Protein AF-A0A0X3NMN0-F1 (afdb_monomer_lite)

pLDDT: mean 73.41, std 14.48, range [27.84, 92.69]

Structure (mmCIF, N/CA/C/O backbone):
data_AF-A0A0X3NMN0-F1
#
_entry.id   AF-A0A0X3NMN0-F1
#
loop_
_atom_site.group_PDB
_atom_site.id
_atom_site.type_symbol
_atom_site.label_atom_id
_atom_site.label_alt_id
_atom_site.label_comp_id
_atom_site.label_asym_id
_atom_site.label_entity_id
_atom_site.label_seq_id
_atom_site.pdbx_PDB_ins_code
_atom_site.Cartn_x
_atom_site.Cartn_y
_atom_site.Cartn_z
_atom_site.occupancy
_atom_site.B_iso_or_equiv
_atom_site.auth_seq_id
_atom_site.auth_comp_id
_atom_site.auth_asym_id
_atom_site.auth_atom_id
_atom_site.pdbx_PDB_model_num
ATOM 1 N N . MET A 1 1 ? 60.584 -1.922 -16.606 1.00 47.41 1 MET A N 1
ATOM 2 C CA . MET A 1 1 ? 59.184 -2.335 -16.326 1.00 47.41 1 MET A CA 1
ATOM 3 C C . MET A 1 1 ? 58.638 -1.902 -14.951 1.00 47.41 1 MET A C 1
ATOM 5 O O . MET A 1 1 ? 57.459 -2.124 -14.713 1.00 47.41 1 MET A O 1
ATOM 9 N N . SER A 1 2 ? 59.402 -1.252 -14.052 1.00 47.31 2 SER A N 1
ATOM 10 C CA . SER A 1 2 ? 58.877 -0.787 -12.744 1.00 47.31 2 SER A CA 1
ATOM 11 C C . SER A 1 2 ? 58.302 0.644 -12.746 1.00 47.31 2 SER A C 1
ATOM 13 O O . SER A 1 2 ? 57.468 0.958 -11.902 1.00 47.31 2 SER A O 1
ATOM 15 N N . GLY A 1 3 ? 58.698 1.502 -13.697 1.00 44.31 3 GLY A N 1
ATOM 16 C CA . GLY A 1 3 ? 58.250 2.904 -13.772 1.00 44.31 3 GLY A CA 1
ATOM 17 C C . GLY A 1 3 ? 56.825 3.100 -14.309 1.00 44.31 3 GLY A C 1
ATOM 18 O O . GLY A 1 3 ? 56.071 3.896 -13.760 1.00 44.31 3 GLY A O 1
ATOM 19 N N . GLN A 1 4 ? 56.417 2.322 -15.317 1.00 44.81 4 GLN A N 1
ATOM 20 C CA . GLN A 1 4 ? 55.082 2.418 -15.935 1.00 44.81 4 GLN A CA 1
ATOM 21 C C . GLN A 1 4 ? 53.957 1.995 -14.977 1.00 44.81 4 GLN A C 1
ATOM 23 O O . GLN A 1 4 ? 52.959 2.693 -14.837 1.00 44.81 4 GLN A O 1
ATOM 28 N N . LYS A 1 5 ? 54.166 0.913 -14.216 1.00 48.50 5 LYS A N 1
ATOM 29 C CA . LYS A 1 5 ? 53.185 0.410 -13.238 1.00 48.50 5 LYS A CA 1
ATOM 30 C C . LYS A 1 5 ? 52.980 1.366 -12.052 1.00 48.50 5 LYS A C 1
ATOM 32 O O . LYS A 1 5 ? 51.930 1.359 -11.416 1.00 48.50 5 LYS A O 1
ATOM 37 N N . LYS A 1 6 ? 53.988 2.196 -11.748 1.00 46.53 6 LYS A N 1
ATOM 38 C CA . LYS A 1 6 ? 53.919 3.222 -10.697 1.00 46.53 6 LYS A CA 1
ATOM 39 C C . LYS A 1 6 ? 53.156 4.465 -11.175 1.00 46.53 6 LYS A C 1
ATOM 41 O O . LYS A 1 6 ? 52.423 5.042 -10.381 1.00 46.53 6 LYS A O 1
ATOM 46 N N . SER A 1 7 ? 53.269 4.826 -12.458 1.00 52.25 7 SER A N 1
ATOM 47 C CA . SER A 1 7 ? 52.538 5.961 -13.043 1.00 52.25 7 SER A CA 1
ATOM 48 C C . SER A 1 7 ? 51.052 5.654 -13.275 1.00 52.25 7 SER A C 1
ATOM 50 O O . SER A 1 7 ? 50.222 6.521 -13.025 1.00 52.25 7 SER A O 1
ATOM 52 N N . GLU A 1 8 ? 50.696 4.427 -13.672 1.00 55.09 8 GLU A N 1
ATOM 53 C CA . GLU A 1 8 ? 49.288 4.015 -13.815 1.00 55.09 8 GLU A CA 1
ATOM 54 C C . GLU A 1 8 ? 48.558 3.966 -12.468 1.00 55.09 8 GLU A C 1
ATOM 56 O O . GLU A 1 8 ? 47.444 4.473 -12.349 1.00 55.09 8 GLU A O 1
ATOM 61 N N . ASN A 1 9 ? 49.198 3.426 -11.424 1.00 51.41 9 ASN A N 1
ATOM 62 C CA . ASN A 1 9 ? 48.620 3.436 -10.080 1.00 51.41 9 ASN A CA 1
ATOM 63 C C . ASN A 1 9 ? 48.429 4.867 -9.558 1.00 51.41 9 ASN A C 1
ATOM 65 O O . ASN A 1 9 ? 47.386 5.159 -8.986 1.00 51.41 9 ASN A O 1
ATOM 69 N N . PHE A 1 10 ? 49.388 5.766 -9.791 1.00 55.25 10 PHE A N 1
ATOM 70 C CA . PHE A 1 10 ? 49.278 7.167 -9.377 1.00 55.25 10 PHE A CA 1
ATOM 71 C C . PHE A 1 10 ? 48.117 7.888 -10.087 1.00 55.25 10 PHE A C 1
ATOM 73 O O . PHE A 1 10 ? 47.321 8.553 -9.438 1.00 55.25 10 PHE A O 1
ATOM 80 N N . GLN A 1 11 ? 47.918 7.640 -11.386 1.00 60.28 11 GLN A N 1
ATOM 81 C CA . GLN A 1 11 ? 46.784 8.180 -12.150 1.00 60.28 11 GLN A CA 1
ATOM 82 C C . GLN A 1 11 ? 45.411 7.669 -11.688 1.00 60.28 11 GLN A C 1
ATOM 84 O O . GLN A 1 11 ? 44.412 8.380 -11.809 1.00 60.28 11 GLN A O 1
ATOM 89 N N . ILE A 1 12 ? 45.336 6.425 -11.208 1.00 58.06 12 ILE A N 1
ATOM 90 C CA . ILE A 1 12 ? 44.099 5.848 -10.665 1.00 58.06 12 ILE A CA 1
ATOM 91 C C . ILE A 1 12 ? 43.806 6.436 -9.282 1.00 58.06 12 ILE A C 1
ATOM 93 O O . ILE A 1 12 ? 42.654 6.762 -9.002 1.00 58.06 12 ILE A O 1
ATOM 97 N N . TRP A 1 13 ? 44.835 6.606 -8.447 1.00 52.28 13 TRP A N 1
ATOM 98 C CA . TRP A 1 13 ? 44.704 7.234 -7.134 1.00 52.28 13 TRP A CA 1
ATOM 99 C C . TRP A 1 13 ? 44.307 8.707 -7.241 1.00 52.28 13 TRP A C 1
ATOM 101 O O . TRP A 1 13 ? 43.356 9.082 -6.567 1.00 52.28 13 TRP A O 1
ATOM 111 N N . ASP A 1 14 ? 44.902 9.477 -8.157 1.00 57.78 14 ASP A N 1
ATOM 112 C CA . ASP A 1 14 ? 44.525 10.877 -8.416 1.00 57.78 14 ASP A CA 1
ATOM 113 C C . ASP A 1 14 ? 43.088 11.011 -8.948 1.00 57.78 14 ASP A C 1
ATOM 115 O O . ASP A 1 14 ? 42.342 11.903 -8.554 1.00 57.78 14 ASP A O 1
ATOM 119 N N . LYS A 1 15 ? 42.641 10.077 -9.802 1.00 56.88 15 LYS A N 1
ATOM 120 C CA . LYS A 1 15 ? 41.235 10.025 -10.243 1.00 56.88 15 LYS A CA 1
ATOM 121 C C . LYS A 1 15 ? 40.267 9.663 -9.119 1.00 56.88 15 LYS A C 1
ATOM 123 O O . LYS A 1 15 ? 39.103 10.042 -9.199 1.00 56.88 15 LYS A O 1
ATOM 128 N N . LEU A 1 16 ? 40.703 8.890 -8.124 1.00 51.72 16 LEU A N 1
ATOM 129 C CA . LEU A 1 16 ? 39.883 8.509 -6.974 1.00 51.72 16 LEU A CA 1
ATOM 130 C C . LEU A 1 16 ? 39.837 9.622 -5.923 1.00 51.72 16 LEU A C 1
ATOM 132 O O . LEU A 1 16 ? 38.765 9.864 -5.375 1.00 51.72 16 LEU A O 1
ATOM 136 N N . THR A 1 17 ? 40.939 10.328 -5.678 1.00 53.88 17 THR A N 1
ATOM 137 C CA . THR A 1 17 ? 40.963 11.502 -4.793 1.00 53.88 17 THR A CA 1
ATOM 138 C C . THR A 1 17 ? 40.160 12.660 -5.381 1.00 53.88 17 THR A C 1
ATOM 140 O O . THR A 1 17 ? 39.354 13.228 -4.657 1.00 53.88 17 THR A O 1
ATOM 143 N N . ASP A 1 18 ? 40.198 12.906 -6.696 1.00 50.59 18 ASP A N 1
ATOM 144 C CA . ASP A 1 18 ? 39.328 13.901 -7.363 1.00 50.59 18 ASP A CA 1
ATOM 145 C C . ASP A 1 18 ? 37.815 13.598 -7.247 1.00 50.59 18 ASP A C 1
ATOM 147 O O . ASP A 1 18 ? 36.987 14.505 -7.358 1.00 50.59 18 ASP A O 1
ATOM 151 N N . ILE A 1 19 ? 37.433 12.330 -7.037 1.00 49.38 19 ILE A N 1
ATOM 152 C CA . ILE A 1 19 ? 36.039 11.903 -6.794 1.00 49.38 19 ILE A CA 1
ATOM 153 C C . ILE A 1 19 ? 35.620 12.152 -5.333 1.00 49.38 19 ILE A C 1
ATOM 155 O O . ILE A 1 19 ? 34.430 12.339 -5.064 1.00 49.38 19 ILE A O 1
ATOM 159 N N . PHE A 1 20 ? 36.575 12.144 -4.399 1.00 47.12 20 PHE A N 1
ATOM 160 C CA . PHE A 1 20 ? 36.336 12.339 -2.967 1.00 47.12 20 PHE A CA 1
ATOM 161 C C . PHE A 1 20 ? 36.509 13.804 -2.516 1.00 47.12 20 PHE A C 1
ATOM 163 O O . PHE A 1 20 ? 35.732 14.252 -1.675 1.00 47.12 20 PHE A O 1
ATOM 170 N N . ASP A 1 21 ? 37.428 14.571 -3.115 1.00 44.81 21 ASP A N 1
ATOM 171 C CA . ASP A 1 21 ? 37.880 15.884 -2.616 1.00 44.81 21 ASP A CA 1
ATOM 172 C C . ASP A 1 21 ? 37.217 17.121 -3.253 1.00 44.81 21 ASP A C 1
ATOM 174 O O . ASP A 1 21 ? 37.706 18.239 -3.101 1.00 44.81 21 ASP A O 1
ATOM 178 N N . GLY A 1 22 ? 36.053 17.006 -3.902 1.00 48.78 22 GLY A N 1
ATOM 179 C CA . GLY A 1 22 ? 35.304 18.229 -4.250 1.00 48.78 22 GLY A CA 1
ATOM 180 C C . GLY A 1 22 ? 35.559 18.792 -5.641 1.00 48.78 22 GLY A C 1
ATOM 181 O O . GLY A 1 22 ? 35.198 19.943 -5.884 1.00 48.78 22 GLY A O 1
ATOM 182 N N . GLY A 1 23 ? 36.144 18.026 -6.565 1.00 41.94 23 GLY A N 1
ATOM 183 C CA . GLY A 1 23 ? 36.378 18.495 -7.929 1.00 41.94 23 GLY A CA 1
ATOM 184 C C . GLY A 1 23 ? 35.077 18.879 -8.664 1.00 41.94 23 GLY A C 1
ATOM 185 O O . GLY A 1 23 ? 33.984 18.441 -8.296 1.00 41.94 23 GLY A O 1
ATOM 186 N N . PRO A 1 24 ? 35.144 19.631 -9.782 1.00 44.88 24 PRO A N 1
ATOM 187 C CA . PRO A 1 24 ? 33.975 20.034 -10.589 1.00 44.88 24 PRO A CA 1
ATOM 188 C C . PRO A 1 24 ? 33.178 18.853 -11.191 1.00 44.88 24 PRO A C 1
ATOM 190 O O . PRO A 1 24 ? 32.136 19.048 -11.817 1.00 44.88 24 PRO A O 1
ATOM 193 N N . ARG A 1 25 ? 33.653 17.617 -10.979 1.00 45.62 25 ARG A N 1
ATOM 194 C CA . ARG A 1 25 ? 33.003 16.334 -11.278 1.00 45.62 25 ARG A CA 1
ATOM 195 C C . ARG A 1 25 ? 32.613 15.542 -10.022 1.00 45.62 25 ARG A C 1
ATOM 197 O O . ARG A 1 25 ? 32.443 14.328 -10.098 1.00 45.62 25 ARG A O 1
ATOM 204 N N . ASN A 1 26 ? 32.411 16.204 -8.886 1.00 45.31 26 ASN A N 1
ATOM 205 C CA . ASN A 1 26 ? 31.785 15.583 -7.727 1.00 45.31 26 ASN A CA 1
ATOM 206 C C . ASN A 1 26 ? 30.349 15.198 -8.085 1.00 45.31 26 ASN A C 1
ATOM 208 O O . ASN A 1 26 ? 29.420 16.003 -8.010 1.00 45.31 26 ASN A O 1
ATOM 212 N N . LEU A 1 27 ? 30.162 13.934 -8.463 1.00 50.12 27 LEU A N 1
ATOM 213 C CA . LEU A 1 27 ? 28.853 13.336 -8.721 1.00 50.12 27 LEU A CA 1
ATOM 214 C C . LEU A 1 27 ? 27.917 13.528 -7.508 1.00 50.12 27 LEU A C 1
ATOM 216 O O . LEU A 1 27 ? 26.713 13.703 -7.670 1.00 50.12 27 LEU A O 1
ATOM 220 N N . LEU A 1 28 ? 28.502 13.587 -6.304 1.00 51.06 28 LEU A N 1
ATOM 221 C CA . LEU A 1 28 ? 27.853 13.899 -5.028 1.00 51.06 28 LEU A CA 1
ATOM 222 C C . LEU A 1 28 ? 27.247 15.309 -4.951 1.00 51.06 28 LEU A C 1
ATOM 224 O O . LEU A 1 28 ? 26.201 15.454 -4.331 1.00 51.06 28 LEU A O 1
ATOM 228 N N . ASN A 1 29 ? 27.812 16.318 -5.626 1.00 49.97 29 ASN A N 1
ATOM 229 C CA . ASN A 1 29 ? 27.258 17.682 -5.627 1.00 49.97 29 ASN A CA 1
ATOM 230 C C . ASN A 1 29 ? 26.048 17.838 -6.568 1.00 49.97 29 ASN A C 1
ATOM 232 O O . ASN A 1 29 ? 25.250 18.757 -6.400 1.00 49.97 29 ASN A O 1
ATOM 236 N N . TYR A 1 30 ? 25.878 16.929 -7.536 1.00 56.47 30 TYR A N 1
ATOM 237 C CA . TYR A 1 30 ? 24.700 16.875 -8.417 1.00 56.47 30 TYR A CA 1
ATOM 238 C C . TYR A 1 30 ? 23.579 15.969 -7.878 1.00 56.47 30 TYR A C 1
ATOM 240 O O . TYR A 1 30 ? 22.437 16.021 -8.355 1.00 56.47 30 TYR A O 1
ATOM 248 N N . LEU A 1 31 ? 23.886 15.139 -6.878 1.00 63.69 31 LEU A N 1
ATOM 249 C CA . LEU A 1 31 ? 22.928 14.265 -6.213 1.00 63.69 31 LEU A CA 1
ATOM 250 C C . LEU A 1 31 ? 22.104 15.070 -5.202 1.00 63.69 31 LEU A C 1
ATOM 252 O O . LEU A 1 31 ? 22.626 15.822 -4.386 1.00 63.69 31 LEU A O 1
ATOM 256 N N . HIS A 1 32 ? 20.780 14.920 -5.254 1.00 73.06 32 HIS A N 1
ATOM 257 C CA . HIS A 1 32 ? 19.899 15.581 -4.289 1.00 73.06 32 HIS A CA 1
ATOM 258 C C . HIS A 1 32 ? 20.141 14.991 -2.886 1.00 73.06 32 HIS A C 1
ATOM 260 O O . HIS A 1 32 ? 20.365 13.780 -2.793 1.00 73.06 32 HIS A O 1
ATOM 266 N N . PRO A 1 33 ? 20.005 15.758 -1.784 1.00 73.25 33 PRO A N 1
ATOM 267 C CA . PRO A 1 33 ? 20.228 15.260 -0.420 1.00 73.25 33 PRO A CA 1
ATOM 268 C C . PRO A 1 33 ? 19.502 13.940 -0.112 1.00 73.25 33 PRO A C 1
ATOM 270 O O . PRO A 1 33 ? 20.062 13.055 0.525 1.00 73.25 33 PRO A O 1
ATOM 273 N N . GLY A 1 34 ? 18.288 13.745 -0.642 1.00 72.75 34 GLY A N 1
ATOM 274 C CA . GLY A 1 34 ? 17.543 12.487 -0.491 1.00 72.75 34 GLY A CA 1
ATOM 275 C C . GLY A 1 34 ? 18.205 11.261 -1.142 1.00 72.75 34 GLY A C 1
ATOM 276 O O . GLY A 1 34 ? 18.149 10.170 -0.581 1.00 72.75 34 GLY A O 1
ATOM 277 N N . GLN A 1 35 ? 18.858 11.423 -2.296 1.00 79.81 35 GLN A N 1
ATOM 278 C CA . GLN A 1 35 ? 19.587 10.336 -2.964 1.00 79.81 35 GLN A CA 1
ATOM 279 C C . GLN A 1 35 ? 20.877 9.994 -2.212 1.00 79.81 35 GLN A C 1
ATOM 281 O O . GLN A 1 35 ? 21.208 8.818 -2.085 1.00 79.81 35 GLN A O 1
ATOM 286 N N . ILE A 1 36 ? 21.562 11.007 -1.671 1.00 78.12 36 ILE A N 1
ATOM 287 C CA . ILE A 1 36 ? 22.768 10.829 -0.851 1.00 78.12 36 ILE A CA 1
ATOM 288 C C . ILE A 1 36 ? 22.429 10.027 0.407 1.00 78.12 36 ILE A C 1
ATOM 290 O O . ILE A 1 36 ? 23.080 9.024 0.683 1.00 78.12 36 ILE A O 1
ATOM 294 N N . VAL A 1 37 ? 21.364 10.404 1.124 1.00 80.50 37 VAL A N 1
ATOM 295 C CA . VAL A 1 37 ? 20.900 9.674 2.316 1.00 80.50 37 VAL A CA 1
ATOM 296 C C . VAL A 1 37 ? 20.600 8.211 1.988 1.00 80.50 37 VAL A C 1
ATOM 298 O O . VAL A 1 37 ? 21.027 7.320 2.718 1.00 80.50 37 VAL A O 1
ATOM 301 N N . LEU A 1 38 ? 19.910 7.939 0.877 1.00 83.06 38 LEU A N 1
ATOM 302 C CA . LEU A 1 38 ? 19.582 6.569 0.488 1.00 83.06 38 LEU A CA 1
ATOM 303 C C . LEU A 1 38 ? 20.832 5.746 0.136 1.00 83.06 38 LEU A C 1
ATOM 305 O O . LEU A 1 38 ? 20.941 4.588 0.534 1.00 83.06 38 LEU A O 1
ATOM 309 N N . LEU A 1 39 ? 21.789 6.354 -0.564 1.00 82.25 39 LEU A N 1
ATOM 310 C CA . LEU A 1 39 ? 23.051 5.715 -0.928 1.00 82.25 39 LEU A CA 1
ATOM 311 C C . LEU A 1 39 ? 23.898 5.410 0.314 1.00 82.25 39 LEU A C 1
ATOM 313 O O . LEU A 1 39 ? 24.441 4.313 0.424 1.00 82.25 39 LEU A O 1
ATOM 317 N N . VAL A 1 40 ? 23.931 6.324 1.287 1.00 83.31 40 VAL A N 1
ATOM 318 C CA . VAL A 1 40 ? 24.575 6.111 2.593 1.00 83.31 40 VAL A CA 1
ATOM 319 C C . VAL A 1 40 ? 23.907 4.962 3.353 1.00 83.31 40 VAL A C 1
ATOM 321 O O . VAL A 1 40 ? 24.605 4.087 3.860 1.00 83.31 40 VAL A O 1
ATOM 324 N N . ILE A 1 41 ? 22.571 4.900 3.388 1.00 84.06 41 ILE A N 1
ATOM 325 C CA . ILE A 1 41 ? 21.834 3.800 4.035 1.00 84.06 41 ILE A CA 1
ATOM 326 C C . ILE A 1 41 ? 22.174 2.454 3.381 1.00 84.06 41 ILE A C 1
ATOM 328 O O . ILE A 1 41 ? 22.472 1.487 4.084 1.00 84.06 41 ILE A O 1
ATOM 332 N N . PHE A 1 42 ? 22.167 2.381 2.048 1.00 86.88 42 PHE A N 1
ATOM 333 C CA . PHE A 1 42 ? 22.515 1.153 1.331 1.00 86.88 42 PHE A CA 1
ATOM 334 C C . PHE A 1 42 ? 23.985 0.764 1.520 1.00 86.88 42 PHE A C 1
ATOM 336 O O . PHE A 1 42 ? 24.270 -0.418 1.697 1.00 86.88 42 PHE A O 1
ATOM 343 N N . ALA A 1 43 ? 24.908 1.729 1.566 1.00 83.00 43 ALA A N 1
ATOM 344 C CA . ALA A 1 43 ? 26.327 1.478 1.810 1.00 83.00 43 ALA A CA 1
ATOM 345 C C . ALA A 1 43 ? 26.592 0.964 3.235 1.00 83.00 43 ALA A C 1
ATOM 347 O O . ALA A 1 43 ? 27.281 -0.042 3.404 1.00 83.00 43 ALA A O 1
ATOM 348 N N . ILE A 1 44 ? 25.999 1.594 4.257 1.00 85.94 44 ILE A N 1
ATOM 349 C CA . ILE A 1 44 ? 26.097 1.146 5.657 1.00 85.94 44 ILE A CA 1
ATOM 350 C C . ILE A 1 44 ? 25.501 -0.256 5.807 1.00 85.94 44 ILE A C 1
ATOM 352 O O . ILE A 1 44 ? 26.088 -1.115 6.465 1.00 85.94 44 ILE A O 1
ATOM 356 N N . SER A 1 45 ? 24.356 -0.511 5.171 1.00 84.81 45 SER A N 1
ATOM 357 C CA . SER A 1 45 ? 23.711 -1.822 5.192 1.00 84.81 45 SER A CA 1
ATOM 358 C C . SER A 1 45 ? 24.553 -2.905 4.518 1.00 84.81 45 SER A C 1
ATOM 360 O O . SER A 1 45 ? 24.690 -4.004 5.061 1.00 84.81 45 SER A O 1
ATOM 362 N N . LEU A 1 46 ? 25.154 -2.595 3.365 1.00 86.31 46 LEU A N 1
ATOM 363 C CA . LEU A 1 46 ? 26.057 -3.493 2.650 1.00 86.31 46 LEU A CA 1
ATOM 364 C C . LEU A 1 46 ? 27.270 -3.830 3.521 1.00 86.31 46 LEU A C 1
ATOM 366 O O . LEU A 1 46 ? 27.547 -5.009 3.742 1.00 86.31 46 LEU A O 1
ATOM 370 N N . LEU A 1 47 ? 27.921 -2.814 4.094 1.00 85.19 47 LEU A N 1
ATOM 371 C CA . LEU A 1 47 ? 29.060 -2.987 4.994 1.00 85.19 47 LEU A CA 1
ATOM 372 C C . LEU A 1 47 ? 28.684 -3.838 6.218 1.00 85.19 47 LEU A C 1
ATOM 374 O O . LEU A 1 47 ? 29.377 -4.801 6.538 1.00 85.19 47 LEU A O 1
ATOM 378 N N . GLY A 1 48 ? 27.547 -3.543 6.856 1.00 81.50 48 GLY A N 1
ATOM 379 C CA . GLY A 1 48 ? 27.021 -4.314 7.983 1.00 81.50 48 GLY A CA 1
ATOM 380 C C . GLY A 1 48 ? 26.753 -5.775 7.620 1.00 81.50 48 GLY A C 1
ATOM 381 O O . GLY A 1 48 ? 27.149 -6.676 8.357 1.00 81.50 48 GLY A O 1
ATOM 382 N N . SER A 1 49 ? 26.151 -6.035 6.456 1.00 82.00 49 SER A N 1
ATOM 383 C CA . SER A 1 49 ? 25.884 -7.399 5.983 1.00 82.00 49 SER A CA 1
ATOM 384 C C . SER A 1 49 ? 27.160 -8.188 5.664 1.00 82.00 49 SER A C 1
ATOM 386 O O . SER A 1 49 ? 27.232 -9.373 5.985 1.00 82.00 49 SER A O 1
ATOM 388 N N . LEU A 1 50 ? 28.193 -7.535 5.120 1.00 82.25 50 LEU A N 1
ATOM 389 C CA . LEU A 1 50 ? 29.491 -8.153 4.838 1.00 82.25 50 LEU A CA 1
ATOM 390 C C . LEU A 1 50 ? 30.257 -8.465 6.128 1.00 82.25 50 LEU A C 1
ATOM 392 O O . LEU A 1 50 ? 30.724 -9.587 6.305 1.00 82.25 50 LEU A O 1
ATOM 396 N N . LEU A 1 51 ? 30.329 -7.514 7.064 1.00 81.12 51 LEU A N 1
ATOM 397 C CA . LEU A 1 51 ? 31.016 -7.693 8.347 1.00 81.12 51 LEU A CA 1
ATOM 398 C C . LEU A 1 51 ? 30.359 -8.788 9.199 1.00 81.12 51 LEU A C 1
ATOM 400 O O . LEU A 1 51 ? 31.045 -9.661 9.735 1.00 81.12 51 LEU A O 1
ATOM 404 N N . ILE A 1 52 ? 29.025 -8.783 9.289 1.00 75.12 52 ILE A N 1
ATOM 405 C CA . ILE A 1 52 ? 28.275 -9.802 10.032 1.00 75.12 52 ILE A CA 1
ATOM 406 C C . ILE A 1 52 ? 28.347 -11.157 9.312 1.00 75.12 52 ILE A C 1
ATOM 408 O O . ILE A 1 52 ? 28.516 -12.184 9.968 1.00 75.12 52 ILE A O 1
ATOM 412 N N . GLY A 1 53 ? 28.280 -11.178 7.977 1.00 69.62 53 GLY A N 1
ATOM 413 C CA . GLY A 1 53 ? 28.443 -12.392 7.174 1.00 69.62 53 GLY A CA 1
ATOM 414 C C . GLY A 1 53 ? 29.812 -13.048 7.374 1.00 69.62 53 GLY A C 1
ATOM 415 O O . GLY A 1 53 ? 29.885 -14.249 7.629 1.00 69.62 53 GLY A O 1
ATOM 416 N N . MET A 1 54 ? 30.891 -12.259 7.362 1.00 71.12 54 MET A N 1
ATOM 417 C CA . MET A 1 54 ? 32.252 -12.733 7.641 1.00 71.12 54 MET A CA 1
ATOM 418 C C . MET A 1 54 ? 32.402 -13.261 9.074 1.00 71.12 54 MET A C 1
ATOM 420 O O . MET A 1 54 ? 33.051 -14.284 9.289 1.00 71.12 54 MET A O 1
ATOM 424 N N . PHE A 1 55 ? 31.784 -12.603 10.059 1.00 71.25 55 PHE A N 1
ATOM 425 C CA . PHE A 1 55 ? 31.817 -13.044 11.456 1.00 71.25 55 PHE A CA 1
ATOM 426 C C . PHE A 1 55 ? 31.065 -14.366 11.670 1.00 71.25 55 PHE A C 1
ATOM 428 O O . PHE A 1 55 ? 31.584 -15.273 12.325 1.00 71.25 55 PHE A O 1
ATOM 435 N N . THR A 1 56 ? 29.878 -14.508 11.073 1.00 66.94 56 THR A N 1
ATOM 436 C CA . THR A 1 56 ? 29.091 -15.750 11.109 1.00 66.94 56 THR A CA 1
ATOM 437 C C . THR A 1 56 ? 29.814 -16.884 10.388 1.00 66.94 56 THR A C 1
ATOM 439 O O . THR A 1 56 ? 29.883 -17.986 10.924 1.00 66.94 56 THR A O 1
ATOM 442 N N . LEU A 1 57 ? 30.429 -16.619 9.230 1.00 68.38 57 LEU A N 1
ATOM 443 C CA . LEU A 1 57 ? 31.227 -17.606 8.498 1.00 68.38 57 LEU A CA 1
ATOM 444 C C . LEU A 1 57 ? 32.445 -18.065 9.315 1.00 68.38 57 LEU A C 1
ATOM 446 O O . LEU A 1 57 ? 32.729 -19.258 9.391 1.00 68.38 57 LEU A O 1
ATOM 450 N N . ARG A 1 58 ? 33.130 -17.138 9.996 1.00 71.56 58 ARG A N 1
ATOM 451 C CA . ARG A 1 58 ? 34.264 -17.453 10.876 1.00 71.56 58 ARG A CA 1
ATOM 452 C C . ARG A 1 58 ? 33.849 -18.310 12.076 1.00 71.56 58 ARG A C 1
ATOM 454 O O . ARG A 1 58 ? 34.557 -19.257 12.408 1.00 71.56 58 ARG A O 1
ATOM 461 N N . LYS A 1 59 ? 32.707 -18.014 12.707 1.00 69.25 59 LYS A N 1
ATOM 462 C CA . LYS A 1 59 ? 32.134 -18.848 13.781 1.00 69.25 59 LYS A CA 1
ATOM 463 C C . LYS A 1 59 ? 31.651 -20.206 13.275 1.00 69.25 59 LYS A C 1
ATOM 465 O O . LYS A 1 59 ? 31.852 -21.200 13.958 1.00 69.25 59 LYS A O 1
ATOM 470 N N . PHE A 1 60 ? 31.082 -20.272 12.073 1.00 67.62 60 PHE A N 1
ATOM 471 C CA . PHE A 1 60 ? 30.673 -21.530 11.449 1.00 67.62 60 PHE A CA 1
ATOM 472 C C . PHE A 1 60 ? 31.867 -22.457 11.189 1.00 67.62 60 PHE A C 1
ATOM 474 O O . PHE A 1 60 ? 31.806 -23.639 11.518 1.00 67.62 60 PHE A O 1
ATOM 481 N N . ILE A 1 61 ? 32.967 -21.910 10.657 1.00 74.69 61 ILE A N 1
ATOM 482 C CA . ILE A 1 61 ? 34.215 -22.655 10.428 1.00 74.69 61 ILE A CA 1
ATOM 483 C C . ILE A 1 61 ? 34.820 -23.136 11.755 1.00 74.69 61 ILE A C 1
ATOM 485 O O . ILE A 1 61 ? 35.364 -24.235 11.806 1.00 74.69 61 ILE A O 1
ATOM 489 N N . LYS A 1 62 ? 34.715 -22.335 12.825 1.00 76.81 62 LYS A N 1
ATOM 490 C CA . LYS A 1 62 ? 35.323 -22.638 14.127 1.00 76.81 62 LYS A CA 1
ATOM 491 C C . LYS A 1 62 ? 34.507 -23.613 14.983 1.00 76.81 62 LYS A C 1
ATOM 493 O O . LYS A 1 62 ? 35.070 -24.570 15.496 1.00 76.81 62 LYS A O 1
ATOM 498 N N . ASP A 1 63 ? 33.204 -23.381 15.123 1.00 72.31 63 ASP A N 1
ATOM 499 C CA . ASP A 1 63 ? 32.371 -24.053 16.129 1.00 72.31 63 ASP A CA 1
ATOM 500 C C . ASP A 1 63 ? 31.310 -24.990 15.513 1.00 72.31 63 ASP A C 1
ATOM 502 O O . ASP A 1 63 ? 30.568 -25.629 16.255 1.00 72.31 63 ASP A O 1
ATOM 506 N N . ARG A 1 64 ? 31.198 -25.073 14.169 1.00 68.31 64 ARG A N 1
ATOM 507 C CA . ARG A 1 64 ? 30.187 -25.869 13.416 1.00 68.31 64 ARG A CA 1
ATOM 508 C C . ARG A 1 64 ? 28.742 -25.683 13.909 1.00 68.31 64 ARG A C 1
ATOM 510 O O . ARG A 1 64 ? 27.874 -26.496 13.608 1.00 68.31 64 ARG A O 1
ATOM 517 N N . ASN A 1 65 ? 28.472 -24.596 14.630 1.00 57.44 65 ASN A N 1
ATOM 518 C CA . ASN A 1 65 ? 27.194 -24.328 15.269 1.00 57.44 65 ASN A CA 1
ATOM 519 C C . ASN A 1 65 ? 26.588 -23.060 14.658 1.00 57.44 65 ASN A C 1
ATOM 521 O O . ASN A 1 65 ? 27.163 -21.972 14.745 1.00 57.44 65 ASN A O 1
ATOM 525 N N . VAL A 1 66 ? 25.450 -23.207 13.978 1.00 62.00 66 VAL A N 1
ATOM 526 C CA . VAL A 1 66 ? 24.759 -22.098 13.309 1.00 62.00 66 VAL A CA 1
ATOM 527 C C . VAL A 1 66 ? 23.791 -21.476 14.304 1.00 62.00 66 VAL A C 1
ATOM 529 O O . VAL A 1 66 ? 22.703 -21.992 14.548 1.00 62.00 66 VAL A O 1
ATOM 532 N N . GLN A 1 67 ? 24.192 -20.356 14.896 1.00 63.41 67 GLN A N 1
ATOM 533 C CA . GLN A 1 67 ? 23.296 -19.565 15.730 1.00 63.41 67 GLN A CA 1
ATOM 534 C C . GLN A 1 67 ? 22.310 -18.803 14.836 1.00 63.41 67 GLN A C 1
ATOM 536 O O . GLN A 1 67 ? 22.706 -18.257 13.804 1.00 63.41 67 GLN A O 1
ATOM 541 N N . ALA A 1 68 ? 21.029 -18.785 15.217 1.00 62.16 68 ALA A N 1
ATOM 542 C CA . ALA A 1 68 ? 19.990 -18.095 14.456 1.00 62.16 68 ALA A CA 1
ATOM 543 C C . ALA A 1 68 ? 20.370 -16.615 14.228 1.00 62.16 68 ALA A C 1
ATOM 545 O O . ALA A 1 68 ? 20.866 -15.966 15.158 1.00 62.16 68 ALA A O 1
ATOM 546 N N . PRO A 1 69 ? 20.171 -16.076 13.010 1.00 67.25 69 PRO A N 1
ATOM 547 C CA . PRO A 1 69 ? 20.563 -14.711 12.691 1.00 67.25 69 PRO A CA 1
ATOM 548 C C . PRO A 1 69 ? 19.817 -13.715 13.583 1.00 67.25 69 PRO A C 1
ATOM 550 O O . PRO A 1 69 ? 18.628 -13.853 13.865 1.00 67.25 69 PRO A O 1
ATOM 553 N N . SER A 1 70 ? 20.529 -12.689 14.047 1.00 78.25 70 SER A N 1
ATOM 554 C CA . SER A 1 70 ? 19.901 -11.612 14.811 1.00 78.25 70 SER A CA 1
ATOM 555 C C . SER A 1 70 ? 18.958 -10.803 13.910 1.00 78.25 70 SER A C 1
ATOM 557 O O . SER A 1 70 ? 19.215 -10.651 12.715 1.00 78.25 70 SER A O 1
ATOM 559 N N . ARG A 1 71 ? 17.905 -10.199 14.481 1.00 81.19 71 ARG A N 1
ATOM 560 C CA . ARG A 1 71 ? 16.975 -9.322 13.731 1.00 81.19 71 ARG A CA 1
ATOM 561 C C . ARG A 1 71 ? 17.690 -8.191 12.979 1.00 81.19 71 ARG A C 1
ATOM 563 O O . ARG A 1 71 ? 17.227 -7.759 11.929 1.00 81.19 71 ARG A O 1
ATOM 570 N N . LEU A 1 72 ? 18.820 -7.715 13.508 1.00 77.81 72 LEU A N 1
ATOM 571 C CA . LEU A 1 72 ? 19.645 -6.698 12.855 1.00 77.81 72 LEU A CA 1
ATOM 572 C C . LEU A 1 72 ? 20.323 -7.250 11.593 1.00 77.81 72 LEU A C 1
ATOM 574 O O . LEU A 1 72 ? 20.372 -6.568 10.576 1.00 77.81 72 LEU A O 1
ATOM 578 N N . THR A 1 73 ? 20.792 -8.499 11.638 1.00 78.88 73 THR A N 1
ATOM 579 C CA . THR A 1 73 ? 21.391 -9.192 10.489 1.00 78.88 73 THR A CA 1
ATOM 580 C C . THR A 1 73 ? 20.384 -9.351 9.355 1.00 78.88 73 THR A C 1
ATOM 582 O O . THR A 1 73 ? 20.707 -9.048 8.209 1.00 78.88 73 THR A O 1
ATOM 585 N N . GLU A 1 74 ? 19.157 -9.766 9.676 1.00 83.31 74 GLU A N 1
ATOM 586 C CA . GLU A 1 74 ? 18.071 -9.877 8.695 1.00 83.31 74 GLU A CA 1
ATOM 587 C C . GLU A 1 74 ? 17.727 -8.515 8.080 1.00 83.31 74 GLU A C 1
ATOM 589 O O . GLU A 1 74 ? 17.565 -8.400 6.865 1.00 83.31 74 GLU A O 1
ATOM 594 N N . LEU A 1 75 ? 17.667 -7.460 8.901 1.00 85.88 75 LEU A N 1
ATOM 595 C CA . LEU A 1 75 ? 17.398 -6.104 8.429 1.00 85.88 75 LEU A CA 1
ATOM 596 C C . LEU A 1 75 ? 18.492 -5.593 7.482 1.00 85.88 75 LEU A C 1
ATOM 598 O O . LEU A 1 75 ? 18.167 -5.066 6.415 1.00 85.88 75 LEU A O 1
ATOM 602 N N . CYS A 1 76 ? 19.768 -5.755 7.849 1.00 83.44 76 CYS A N 1
ATOM 603 C CA . CYS A 1 76 ? 20.896 -5.374 6.999 1.00 83.44 76 CYS A CA 1
ATOM 604 C C . CYS A 1 76 ? 20.883 -6.166 5.690 1.00 83.44 76 CYS A C 1
ATOM 606 O O . CYS A 1 76 ? 21.029 -5.593 4.617 1.00 83.44 76 CYS A O 1
ATOM 608 N N . TRP A 1 77 ? 20.647 -7.475 5.742 1.00 84.44 77 TRP A N 1
ATOM 609 C CA . TRP A 1 77 ? 20.591 -8.291 4.533 1.00 84.44 77 TRP A CA 1
ATOM 610 C C . TRP A 1 77 ? 19.473 -7.846 3.579 1.00 84.44 77 TRP A C 1
ATOM 612 O O . TRP A 1 77 ? 19.729 -7.581 2.404 1.00 84.44 77 TRP A O 1
ATOM 622 N N . ASN A 1 78 ? 18.251 -7.671 4.090 1.00 87.00 78 ASN A N 1
ATOM 623 C CA . ASN A 1 78 ? 17.101 -7.245 3.288 1.00 87.00 78 ASN A CA 1
ATOM 624 C C . ASN A 1 78 ? 17.291 -5.836 2.704 1.00 87.00 78 ASN A C 1
ATOM 626 O O . ASN A 1 78 ? 16.918 -5.573 1.560 1.00 87.00 78 ASN A O 1
ATOM 630 N N . THR A 1 79 ? 17.898 -4.928 3.470 1.00 86.75 79 THR A N 1
ATOM 631 C CA . THR A 1 79 ? 18.178 -3.559 3.012 1.00 86.75 79 THR A CA 1
ATOM 632 C C . THR A 1 79 ? 19.275 -3.544 1.944 1.00 86.75 79 THR A C 1
ATOM 634 O O . THR A 1 79 ? 19.166 -2.805 0.966 1.00 86.75 79 THR A O 1
ATOM 637 N N . THR A 1 80 ? 20.280 -4.415 2.055 1.00 88.12 80 THR A N 1
ATOM 638 C CA . THR A 1 80 ? 21.298 -4.610 1.014 1.00 88.12 80 THR A CA 1
ATOM 639 C C . THR A 1 80 ? 20.690 -5.176 -0.268 1.00 88.12 80 THR A C 1
ATOM 641 O O . THR A 1 80 ? 20.944 -4.642 -1.347 1.00 88.12 80 THR A O 1
ATOM 644 N N . GLN A 1 81 ? 19.839 -6.205 -0.173 1.00 88.25 81 GLN A N 1
ATOM 645 C CA . GLN A 1 81 ? 19.119 -6.750 -1.332 1.00 88.25 81 GLN A CA 1
ATOM 646 C C . GLN A 1 81 ? 18.279 -5.674 -2.030 1.00 88.25 81 GLN A C 1
ATOM 648 O O . GLN A 1 81 ? 18.315 -5.555 -3.254 1.00 88.25 81 GLN A O 1
ATOM 653 N N . LEU A 1 82 ? 17.577 -4.843 -1.256 1.00 89.12 82 LEU A N 1
ATOM 654 C CA . LEU A 1 82 ? 16.813 -3.717 -1.784 1.00 89.12 82 LEU A CA 1
ATOM 655 C C . LEU A 1 82 ? 17.718 -2.712 -2.520 1.00 89.12 82 LEU A C 1
ATOM 657 O O . LEU A 1 82 ? 17.394 -2.299 -3.633 1.00 89.12 82 LEU A O 1
ATOM 661 N N . GLY A 1 83 ? 18.867 -2.359 -1.939 1.00 86.94 83 GLY A N 1
ATOM 662 C CA . GLY A 1 83 ? 19.847 -1.462 -2.557 1.00 86.94 83 GLY A CA 1
ATOM 663 C C . GLY A 1 83 ? 20.431 -1.998 -3.867 1.00 86.94 83 GLY A C 1
ATOM 664 O O . GLY A 1 83 ? 20.569 -1.243 -4.834 1.00 86.94 83 GLY A O 1
ATOM 665 N N . LEU A 1 84 ? 20.698 -3.305 -3.948 1.00 87.50 84 LEU A N 1
ATOM 666 C CA . LEU A 1 84 ? 21.129 -3.964 -5.185 1.00 87.50 84 LEU A CA 1
ATOM 667 C C . LEU A 1 84 ? 20.048 -3.901 -6.271 1.00 87.50 84 LEU A C 1
ATOM 669 O O . LEU A 1 84 ? 20.356 -3.565 -7.414 1.00 87.50 84 LEU A O 1
ATOM 673 N N . ILE A 1 85 ? 18.781 -4.145 -5.917 1.00 89.69 85 ILE A N 1
ATOM 674 C CA . ILE A 1 85 ? 17.650 -4.038 -6.853 1.00 89.69 85 ILE A CA 1
ATOM 675 C C . ILE A 1 85 ? 17.532 -2.610 -7.397 1.00 89.69 85 ILE A C 1
ATOM 677 O O . ILE A 1 85 ? 17.409 -2.423 -8.605 1.00 89.69 85 ILE A O 1
ATOM 681 N N . PHE A 1 86 ? 17.611 -1.588 -6.539 1.00 86.69 86 PHE A N 1
ATOM 682 C CA . PHE A 1 86 ? 17.560 -0.193 -6.990 1.00 86.69 86 PHE A CA 1
ATOM 683 C C . PHE A 1 86 ? 18.751 0.190 -7.866 1.00 86.69 86 PHE A C 1
ATOM 685 O O . PHE A 1 86 ? 18.576 0.902 -8.853 1.00 86.69 86 PHE A O 1
ATOM 692 N N . THR A 1 87 ? 19.942 -0.313 -7.547 1.00 83.31 87 THR A N 1
ATOM 693 C CA . THR A 1 87 ? 21.135 -0.109 -8.377 1.00 83.31 87 THR A CA 1
ATOM 694 C C . THR A 1 87 ? 20.931 -0.716 -9.763 1.00 83.31 87 THR A C 1
ATOM 696 O O . THR A 1 87 ? 21.158 -0.043 -10.765 1.00 83.31 87 THR A O 1
ATOM 699 N N . PHE A 1 88 ? 20.420 -1.949 -9.832 1.00 85.19 88 PHE A N 1
ATOM 700 C CA . PHE A 1 88 ? 20.077 -2.606 -11.093 1.00 85.19 88 PHE A CA 1
ATOM 701 C C . PHE A 1 88 ? 19.044 -1.805 -11.898 1.00 85.19 88 PHE A C 1
ATOM 703 O O . PHE A 1 88 ? 19.255 -1.536 -13.077 1.00 85.19 88 PHE A O 1
ATOM 710 N N . ILE A 1 89 ? 17.972 -1.345 -11.249 1.00 84.62 89 ILE A N 1
ATOM 711 C CA . ILE A 1 89 ? 16.929 -0.527 -11.877 1.00 84.62 89 ILE A CA 1
ATOM 712 C C . ILE A 1 89 ? 17.512 0.761 -12.489 1.00 84.62 89 ILE A C 1
ATOM 714 O O . ILE A 1 89 ? 17.178 1.102 -13.622 1.00 84.62 89 ILE A O 1
ATOM 718 N N . VAL A 1 90 ? 18.407 1.459 -11.784 1.00 81.75 90 VAL A N 1
ATOM 719 C CA . VAL A 1 90 ? 19.066 2.676 -12.297 1.00 81.75 90 VAL A CA 1
ATOM 720 C C . VAL A 1 90 ? 20.005 2.360 -13.467 1.00 81.75 90 VAL A C 1
ATOM 722 O O . VAL A 1 90 ? 20.078 3.123 -14.432 1.00 81.75 90 VAL A O 1
ATOM 725 N N . LEU A 1 91 ? 20.714 1.229 -13.428 1.00 79.31 91 LEU A N 1
ATOM 726 C CA . LEU A 1 91 ? 21.567 0.795 -14.540 1.00 79.31 91 LEU A CA 1
ATOM 727 C C . LEU A 1 91 ? 20.755 0.477 -15.806 1.00 79.31 91 LEU A C 1
ATOM 729 O O . LEU A 1 91 ? 21.199 0.808 -16.907 1.00 79.31 91 LEU A O 1
ATOM 733 N N . CYS A 1 92 ? 19.564 -0.104 -15.650 1.00 80.31 92 CYS A N 1
ATOM 734 C CA . CYS A 1 92 ? 18.634 -0.328 -16.755 1.00 80.31 92 CYS A CA 1
ATOM 735 C C . CYS A 1 92 ? 18.037 0.980 -17.293 1.00 80.31 92 CYS A C 1
ATOM 737 O O . CYS A 1 92 ? 17.992 1.167 -18.505 1.00 80.31 92 CYS A O 1
ATOM 739 N N . ASP A 1 93 ? 17.622 1.902 -16.419 1.00 77.19 93 ASP A N 1
ATOM 740 C CA . ASP A 1 93 ? 17.033 3.189 -16.827 1.00 77.19 93 ASP A CA 1
ATOM 741 C C . ASP A 1 93 ? 18.041 4.089 -17.559 1.00 77.19 93 ASP A C 1
ATOM 743 O O . ASP A 1 93 ? 17.715 4.726 -18.556 1.00 77.19 93 ASP A O 1
ATOM 747 N N . THR A 1 94 ? 19.306 4.078 -17.127 1.00 69.75 94 THR A N 1
ATOM 748 C CA . THR A 1 94 ? 20.388 4.823 -17.799 1.00 69.75 94 THR A CA 1
ATOM 749 C C . THR A 1 94 ? 20.810 4.221 -19.143 1.00 69.75 94 THR A C 1
ATOM 751 O O . THR A 1 94 ? 21.697 4.769 -19.796 1.00 69.75 94 THR A O 1
ATOM 754 N N . GLY A 1 95 ? 20.217 3.096 -19.562 1.00 64.38 95 GLY A N 1
ATOM 755 C CA . GLY A 1 95 ? 20.537 2.428 -20.825 1.00 64.38 95 GLY A CA 1
ATOM 756 C C . GLY A 1 95 ? 21.935 1.807 -20.869 1.00 64.38 95 GLY A C 1
ATOM 757 O O . GLY A 1 95 ? 22.379 1.379 -21.929 1.00 64.38 95 GLY A O 1
ATOM 758 N N . LYS A 1 96 ? 22.646 1.745 -19.733 1.00 65.06 96 LYS A N 1
ATOM 759 C CA . LYS A 1 96 ? 23.970 1.108 -19.642 1.00 65.06 96 LYS A CA 1
ATOM 760 C C . LYS A 1 96 ? 23.871 -0.413 -19.716 1.00 65.06 96 LYS A C 1
ATOM 762 O O . LYS A 1 96 ? 24.807 -1.067 -20.164 1.00 65.06 96 LYS A O 1
ATOM 767 N N . ILE A 1 97 ? 22.749 -0.964 -19.248 1.00 59.69 97 ILE A N 1
ATOM 768 C CA . ILE A 1 97 ? 22.457 -2.398 -19.239 1.00 59.69 97 ILE A CA 1
ATOM 769 C C . ILE A 1 97 ? 21.045 -2.604 -19.802 1.00 59.69 97 ILE A C 1
ATOM 771 O O . ILE A 1 97 ? 20.062 -2.552 -19.064 1.00 59.69 97 ILE A O 1
ATOM 775 N N . GLY A 1 98 ? 20.940 -2.823 -21.115 1.00 57.53 98 GLY A N 1
ATOM 776 C CA . GLY A 1 98 ? 19.685 -3.178 -21.788 1.00 57.53 98 GLY A CA 1
ATOM 777 C C . GLY A 1 98 ? 19.458 -2.464 -23.122 1.00 57.53 98 GLY A C 1
ATOM 778 O O . GLY A 1 98 ? 20.085 -1.456 -23.428 1.00 57.53 98 GLY A O 1
ATOM 779 N N . TRP A 1 99 ? 18.534 -3.001 -23.919 1.00 56.44 99 TRP A N 1
ATOM 780 C CA . TRP A 1 99 ? 18.113 -2.419 -25.193 1.00 56.44 99 TRP A CA 1
ATOM 781 C C . TRP A 1 99 ? 16.948 -1.459 -24.941 1.00 56.44 99 TRP A C 1
ATOM 783 O O . TRP A 1 99 ? 15.876 -1.886 -24.503 1.00 56.44 99 TRP A O 1
ATOM 793 N N . ILE A 1 100 ? 17.141 -0.166 -25.218 1.00 57.09 100 ILE A N 1
ATOM 794 C CA . ILE A 1 100 ? 16.071 0.839 -25.150 1.00 57.09 100 ILE A CA 1
ATOM 795 C C . ILE A 1 100 ? 15.096 0.538 -26.290 1.00 57.09 100 ILE A C 1
ATOM 797 O O . ILE A 1 100 ? 15.271 0.971 -27.426 1.00 57.09 100 ILE A O 1
ATOM 801 N N . THR A 1 101 ? 14.086 -0.271 -25.994 1.00 57.41 101 THR A N 1
ATOM 802 C CA . THR A 1 101 ? 13.090 -0.672 -26.983 1.00 57.41 101 THR A CA 1
ATOM 803 C C . THR A 1 101 ? 11.974 0.363 -26.954 1.00 57.41 101 THR A C 1
ATOM 805 O O . THR A 1 101 ? 11.310 0.538 -25.932 1.00 57.41 101 THR A O 1
ATOM 808 N N . GLN A 1 102 ? 11.766 1.088 -28.053 1.00 57.75 102 GLN A N 1
ATOM 809 C CA . GLN A 1 102 ? 10.581 1.932 -28.181 1.00 57.75 102 GLN A CA 1
ATOM 810 C C . GLN A 1 102 ? 9.361 1.020 -28.340 1.00 57.75 102 GLN A C 1
ATOM 812 O O . GLN A 1 102 ? 9.147 0.400 -29.383 1.00 57.75 102 GLN A O 1
ATOM 817 N N . ASN A 1 103 ? 8.580 0.890 -27.270 1.00 61.59 103 ASN A N 1
ATOM 818 C CA . ASN A 1 103 ? 7.399 0.036 -27.257 1.00 61.59 103 ASN A CA 1
ATOM 819 C C . ASN A 1 103 ? 6.261 0.707 -28.036 1.00 61.59 103 ASN A C 1
ATOM 821 O O . ASN A 1 103 ? 5.451 1.440 -27.464 1.00 61.59 103 ASN A O 1
ATOM 825 N N . ALA A 1 104 ? 6.198 0.445 -29.343 1.00 68.31 104 ALA A N 1
ATOM 826 C CA . ALA A 1 104 ? 4.994 0.670 -30.131 1.00 68.31 104 ALA A CA 1
ATOM 827 C C . ALA A 1 104 ? 3.923 -0.363 -29.745 1.00 68.31 104 ALA A C 1
ATOM 829 O O . ALA A 1 104 ? 4.211 -1.560 -29.596 1.00 68.31 104 ALA A O 1
ATOM 830 N N . TYR A 1 105 ? 2.685 0.106 -29.582 1.00 77.25 105 TYR A N 1
ATOM 831 C CA . TYR A 1 105 ? 1.553 -0.763 -29.283 1.00 77.25 105 TYR A CA 1
ATOM 832 C C . TYR A 1 105 ? 1.347 -1.776 -30.414 1.00 77.25 105 TYR A C 1
ATOM 834 O O . TYR A 1 105 ? 1.326 -1.420 -31.589 1.00 77.25 105 TYR A O 1
ATOM 842 N N . SER A 1 106 ? 1.169 -3.046 -30.058 1.00 83.44 106 SER A N 1
ATOM 843 C CA . SER A 1 106 ? 0.785 -4.094 -31.005 1.00 83.44 106 SER A CA 1
ATOM 844 C C . SER A 1 106 ? -0.165 -5.080 -30.339 1.00 83.44 106 SER A C 1
ATOM 846 O O . SER A 1 106 ? 0.076 -5.559 -29.227 1.00 83.44 106 SER A O 1
ATOM 848 N N . TRP A 1 107 ? -1.253 -5.384 -31.044 1.00 84.19 107 TRP A N 1
ATOM 849 C CA . TRP A 1 107 ? -2.328 -6.252 -30.565 1.00 84.19 107 TRP A CA 1
ATOM 850 C C . TRP A 1 107 ? -1.836 -7.660 -30.171 1.00 84.19 107 TRP A C 1
ATOM 852 O O . TRP A 1 107 ? -2.158 -8.109 -29.069 1.00 84.19 107 TRP A O 1
ATOM 862 N N . PRO A 1 108 ? -0.976 -8.331 -30.971 1.00 87.75 108 PRO A N 1
ATOM 863 C CA . PRO A 1 108 ? -0.458 -9.651 -30.616 1.00 87.75 108 PRO A CA 1
ATOM 864 C C . PRO A 1 108 ? 0.377 -9.640 -29.333 1.00 87.75 108 PRO A C 1
ATOM 866 O O . PRO A 1 108 ? 0.207 -10.513 -28.492 1.00 87.75 108 PRO A O 1
ATOM 869 N N . ARG A 1 109 ? 1.232 -8.626 -29.121 1.00 85.06 109 ARG A N 1
ATOM 870 C CA . ARG A 1 109 ? 2.052 -8.538 -27.898 1.00 85.06 109 ARG A CA 1
ATOM 871 C C . ARG A 1 109 ? 1.189 -8.382 -26.648 1.00 85.06 109 ARG A C 1
ATOM 873 O O . ARG A 1 109 ? 1.503 -8.977 -25.620 1.00 85.06 109 ARG A O 1
ATOM 880 N N . PHE A 1 110 ? 0.104 -7.613 -26.741 1.00 86.19 110 PHE A N 1
ATOM 881 C CA . PHE A 1 110 ? -0.843 -7.440 -25.640 1.00 86.19 110 PHE A CA 1
ATOM 882 C C . PHE A 1 110 ? -1.522 -8.757 -25.258 1.00 86.19 110 PHE A C 1
ATOM 884 O O . PHE A 1 110 ? -1.496 -9.141 -24.088 1.00 86.19 110 PHE A O 1
ATOM 891 N N . VAL A 1 111 ? -2.062 -9.482 -26.241 1.00 88.25 111 VAL A N 1
ATOM 892 C CA . VAL A 1 111 ? -2.730 -10.771 -26.000 1.00 88.25 111 VAL A CA 1
ATOM 893 C C . VAL A 1 111 ? -1.749 -11.816 -25.494 1.00 88.25 111 VAL A C 1
ATOM 895 O O . VAL A 1 111 ? -2.067 -12.515 -24.539 1.00 88.25 111 VAL A O 1
ATOM 898 N N . THR A 1 112 ? -0.545 -11.892 -26.064 1.00 90.62 112 THR A N 1
ATOM 899 C CA . THR A 1 112 ? 0.481 -12.838 -25.613 1.00 90.62 112 THR A CA 1
ATOM 900 C C . THR A 1 112 ? 0.867 -12.590 -24.158 1.00 90.62 112 THR A C 1
ATOM 902 O O . THR A 1 112 ? 0.917 -13.534 -23.377 1.00 90.62 112 THR A O 1
ATOM 905 N N . LEU A 1 113 ? 1.091 -11.334 -23.755 1.00 90.38 113 LEU A N 1
ATOM 906 C CA . LEU A 1 113 ? 1.454 -11.021 -22.371 1.00 90.38 113 LEU A CA 1
ATOM 907 C C . LEU A 1 113 ? 0.328 -11.363 -21.388 1.00 90.38 113 LEU A C 1
ATOM 909 O O . LEU A 1 113 ? 0.589 -12.004 -20.371 1.00 90.38 113 LEU A O 1
ATOM 913 N N . ILE A 1 114 ? -0.922 -11.009 -21.704 1.00 89.50 114 ILE A N 1
ATOM 914 C CA . ILE A 1 114 ? -2.075 -11.403 -20.881 1.00 89.50 114 ILE A CA 1
ATOM 915 C C . ILE A 1 114 ? -2.239 -12.928 -20.851 1.00 89.50 114 ILE A C 1
ATOM 917 O O . ILE A 1 114 ? -2.466 -13.488 -19.782 1.00 89.50 114 ILE A O 1
ATOM 921 N N . GLY A 1 115 ? -2.070 -13.606 -21.986 1.00 91.44 115 GLY A N 1
ATOM 922 C CA . GLY A 1 115 ? -2.171 -15.060 -22.104 1.00 91.44 115 GLY A CA 1
ATOM 923 C C . GLY A 1 115 ? -1.124 -15.803 -21.275 1.00 91.44 115 GLY A C 1
ATOM 924 O O . GLY A 1 115 ? -1.461 -16.782 -20.616 1.00 91.44 115 GLY A O 1
ATOM 925 N N . ILE A 1 116 ? 0.120 -15.309 -21.231 1.00 92.62 116 ILE A N 1
ATOM 926 C CA . ILE A 1 116 ? 1.183 -15.871 -20.382 1.00 92.62 116 ILE A CA 1
ATOM 927 C C . ILE A 1 116 ? 0.800 -15.764 -18.904 1.00 92.62 116 ILE A C 1
ATOM 929 O O . ILE A 1 116 ? 0.874 -16.754 -18.177 1.00 92.62 116 ILE A O 1
ATOM 933 N N . PHE A 1 117 ? 0.357 -14.587 -18.449 1.00 91.38 117 PHE A N 1
ATOM 934 C CA . PHE A 1 117 ? -0.081 -14.427 -17.062 1.00 91.38 117 PHE A CA 1
ATOM 935 C C . PHE A 1 117 ? -1.310 -15.281 -16.747 1.00 91.38 117 PHE A C 1
ATOM 937 O O . PHE A 1 117 ? -1.366 -15.868 -15.670 1.00 91.38 117 PHE A O 1
ATOM 944 N N . LEU A 1 118 ? -2.252 -15.403 -17.687 1.00 91.00 118 LEU A N 1
ATOM 945 C CA . LEU A 1 118 ? -3.428 -16.261 -17.559 1.00 91.00 118 LEU A CA 1
ATOM 946 C C . LEU A 1 118 ? -3.042 -17.733 -17.399 1.00 91.00 118 LEU A C 1
ATOM 948 O O . LEU A 1 118 ? -3.536 -18.393 -16.489 1.00 91.00 118 LEU A O 1
ATOM 952 N N . LEU A 1 119 ? -2.109 -18.227 -18.215 1.00 92.69 119 LEU A N 1
ATOM 953 C CA . LEU A 1 119 ? -1.594 -19.590 -18.118 1.00 92.69 119 LEU A CA 1
ATOM 954 C C . LEU A 1 119 ? -0.916 -19.841 -16.765 1.00 92.69 119 LEU A C 1
ATOM 956 O O . LEU A 1 119 ? -1.215 -20.831 -16.105 1.00 92.69 119 LEU A O 1
ATOM 960 N N . LEU A 1 120 ? -0.051 -18.926 -16.317 1.00 90.19 120 LEU A N 1
ATOM 961 C CA . LEU A 1 120 ? 0.578 -19.017 -14.994 1.00 90.19 120 LEU A CA 1
ATOM 962 C C . LEU A 1 120 ? -0.462 -19.004 -13.864 1.00 90.19 120 LEU A C 1
ATOM 964 O O . LEU A 1 120 ? -0.324 -19.742 -12.888 1.00 90.19 120 LEU A O 1
ATOM 968 N N . GLY A 1 121 ? -1.522 -18.207 -14.011 1.00 86.94 121 GLY A N 1
ATOM 969 C CA . GLY A 1 121 ? -2.666 -18.197 -13.104 1.00 86.94 121 GLY A CA 1
ATOM 970 C C . GLY A 1 121 ? -3.359 -19.555 -13.042 1.00 86.94 121 GLY A C 1
ATOM 971 O O . GLY A 1 121 ? -3.509 -20.105 -11.957 1.00 86.94 121 GLY A O 1
ATOM 972 N N . LEU A 1 122 ? -3.688 -20.143 -14.196 1.00 88.38 122 LEU A N 1
ATOM 973 C CA . LEU A 1 122 ? -4.323 -21.463 -14.290 1.00 88.38 122 LEU A CA 1
ATOM 974 C C . LEU A 1 122 ? -3.464 -22.578 -13.676 1.00 88.38 122 LEU A C 1
ATOM 976 O O . LEU A 1 122 ? -3.988 -23.439 -12.972 1.00 88.38 122 LEU A O 1
ATOM 980 N N . LEU A 1 123 ? -2.146 -22.537 -13.886 1.00 90.62 123 LEU A N 1
ATOM 981 C CA . LEU A 1 123 ? -1.208 -23.509 -13.310 1.00 90.62 123 LEU A CA 1
ATOM 982 C C . LEU A 1 123 ? -1.067 -23.388 -11.785 1.00 90.62 123 LEU A C 1
ATOM 984 O O . LEU A 1 123 ? -0.630 -24.333 -11.132 1.00 90.62 123 LEU A O 1
ATOM 988 N N . THR A 1 124 ? -1.423 -22.240 -11.207 1.00 88.56 124 THR A N 1
ATOM 989 C CA . THR A 1 124 ? -1.280 -21.959 -9.770 1.00 88.56 124 THR A CA 1
ATOM 990 C C . THR A 1 124 ? -2.613 -21.958 -9.014 1.00 88.56 124 THR A C 1
ATOM 992 O O . THR A 1 124 ? -2.644 -21.625 -7.824 1.00 88.56 124 THR A O 1
ATOM 995 N N . VAL A 1 125 ? -3.708 -22.377 -9.664 1.00 86.25 125 VAL A N 1
ATOM 996 C CA . VAL A 1 125 ? -5.043 -22.463 -9.056 1.00 86.25 125 VAL A CA 1
ATOM 997 C C . VAL A 1 125 ? -5.032 -23.427 -7.871 1.00 86.25 125 VAL A C 1
ATOM 999 O O . VAL A 1 125 ? -4.586 -24.571 -7.958 1.00 86.25 125 VAL A O 1
ATOM 1002 N N . ARG A 1 126 ? -5.575 -22.968 -6.740 1.00 84.38 126 ARG A N 1
ATOM 1003 C CA . ARG A 1 126 ? -5.730 -23.763 -5.515 1.00 84.38 126 ARG A CA 1
ATOM 1004 C C . ARG A 1 126 ? -7.204 -23.913 -5.168 1.00 84.38 126 ARG A C 1
ATOM 1006 O O . ARG A 1 126 ? -7.986 -22.984 -5.347 1.00 84.38 126 ARG A O 1
ATOM 1013 N N . LYS A 1 127 ? -7.582 -25.076 -4.628 1.00 81.50 127 LYS A N 1
ATOM 1014 C CA . LYS A 1 127 ? -8.949 -25.313 -4.138 1.00 81.50 127 LYS A CA 1
ATOM 1015 C C . LYS A 1 127 ? -9.242 -24.416 -2.934 1.00 81.50 127 LYS A C 1
ATOM 1017 O O . LYS A 1 127 ? -8.439 -24.343 -2.005 1.00 81.50 127 LYS A O 1
ATOM 1022 N N . ASN A 1 128 ? -10.410 -23.777 -2.941 1.00 79.38 128 ASN A N 1
ATOM 1023 C CA . ASN A 1 128 ? -10.894 -22.997 -1.809 1.00 79.38 128 ASN A CA 1
ATOM 1024 C C . ASN A 1 128 ? -11.616 -23.912 -0.807 1.00 79.38 128 ASN A C 1
ATOM 1026 O O . ASN A 1 128 ? -12.547 -24.624 -1.175 1.00 79.38 128 ASN A O 1
ATOM 1030 N N . THR A 1 129 ? -11.181 -23.910 0.453 1.00 73.25 129 THR A N 1
ATOM 1031 C CA . THR A 1 129 ? -11.707 -24.791 1.507 1.00 73.25 129 THR A CA 1
ATOM 1032 C C . THR A 1 129 ? -12.966 -24.252 2.187 1.00 73.25 129 THR A C 1
ATOM 1034 O O . THR A 1 129 ? -13.658 -25.024 2.848 1.00 73.25 129 THR A O 1
ATOM 1037 N N . LYS A 1 130 ? -13.286 -22.956 2.042 1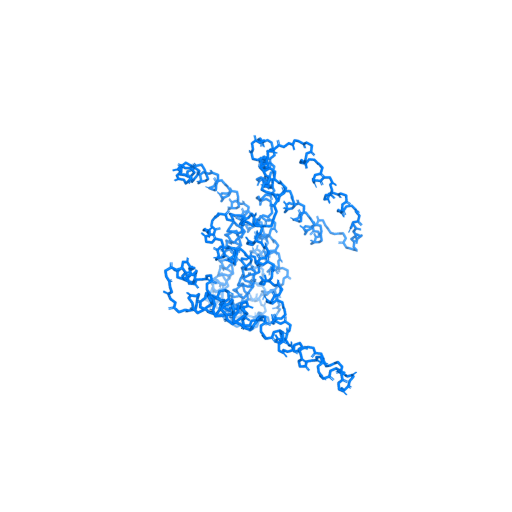.00 71.19 130 LYS A N 1
ATOM 1038 C CA . LYS A 1 130 ? -14.491 -22.328 2.614 1.00 71.19 130 LYS A CA 1
ATOM 1039 C C . LYS A 1 130 ? -15.134 -21.374 1.600 1.00 71.19 130 LYS A C 1
ATOM 1041 O O . LYS A 1 130 ? -14.845 -20.178 1.633 1.00 71.19 130 LYS A O 1
ATOM 1046 N N . PRO A 1 131 ? -15.978 -21.883 0.687 1.00 64.12 131 PRO A N 1
ATOM 1047 C CA . PRO A 1 131 ? -16.654 -21.044 -0.290 1.00 64.12 131 PRO A CA 1
ATOM 1048 C C . PRO A 1 131 ? -17.741 -20.212 0.403 1.00 64.12 131 PRO A C 1
ATOM 1050 O O . PRO A 1 131 ? -18.792 -20.726 0.772 1.00 64.12 131 PRO A O 1
ATOM 1053 N N . ASP A 1 132 ? -17.469 -18.925 0.587 1.00 71.25 132 ASP A N 1
ATOM 1054 C CA . ASP A 1 132 ? -18.465 -17.899 0.907 1.00 71.25 132 ASP A CA 1
ATOM 1055 C C . ASP A 1 132 ? -18.564 -16.937 -0.292 1.00 71.25 132 ASP A C 1
ATOM 1057 O O . ASP A 1 132 ? -17.600 -16.796 -1.053 1.00 71.25 132 ASP A O 1
ATOM 1061 N N . LEU A 1 133 ? -19.712 -16.276 -0.472 1.00 62.00 133 LEU A N 1
ATOM 1062 C CA . LEU A 1 133 ? -20.064 -15.491 -1.671 1.00 62.00 133 LEU A CA 1
ATOM 1063 C C . LEU A 1 133 ? -19.064 -14.343 -1.964 1.00 62.00 133 LEU A C 1
ATOM 1065 O O . LEU A 1 133 ? -19.009 -13.837 -3.081 1.00 62.00 133 LEU A O 1
ATOM 1069 N N . LEU A 1 134 ? -18.234 -13.957 -0.985 1.00 68.56 134 LEU A N 1
ATOM 1070 C CA . LEU A 1 134 ? -17.152 -12.967 -1.090 1.00 68.56 134 LEU A CA 1
ATOM 1071 C C . LEU A 1 134 ? -15.925 -13.378 -0.261 1.00 68.56 134 LEU A C 1
ATOM 1073 O O . LEU A 1 134 ? -15.466 -12.641 0.617 1.00 68.56 134 LEU A O 1
ATOM 1077 N N . ASP A 1 135 ? -15.382 -14.565 -0.520 1.00 80.50 135 ASP A N 1
ATOM 1078 C CA . ASP A 1 135 ? -14.180 -14.995 0.191 1.00 80.50 135 ASP A CA 1
ATOM 1079 C C . ASP A 1 135 ? -12.976 -14.056 -0.058 1.00 80.50 135 ASP A C 1
ATOM 1081 O O . ASP A 1 135 ? -12.760 -13.495 -1.142 1.00 80.50 135 ASP A O 1
ATOM 1085 N N . VAL A 1 136 ? -12.152 -13.898 0.979 1.00 79.25 136 VAL A N 1
ATOM 1086 C CA . VAL A 1 136 ? -10.936 -13.081 0.944 1.00 79.25 136 VAL A CA 1
ATOM 1087 C C . VAL A 1 136 ? -9.985 -13.603 -0.126 1.00 79.25 136 VAL A C 1
ATOM 1089 O O . VAL A 1 136 ? -9.398 -12.796 -0.838 1.00 79.25 136 VAL A O 1
ATOM 1092 N N . ASN A 1 137 ? -9.884 -14.923 -0.304 1.00 83.94 137 ASN A N 1
ATOM 1093 C CA . ASN A 1 137 ? -8.990 -15.501 -1.307 1.00 83.94 137 ASN A CA 1
ATOM 1094 C C . ASN A 1 137 ? -9.396 -15.080 -2.728 1.00 83.94 137 ASN A C 1
ATOM 1096 O O . ASN A 1 137 ? -8.561 -14.564 -3.471 1.00 83.94 137 ASN A O 1
ATOM 1100 N N . ILE A 1 138 ? -10.689 -15.175 -3.058 1.00 85.81 138 ILE A N 1
ATOM 1101 C CA . ILE A 1 138 ? -11.225 -14.762 -4.365 1.00 85.81 138 ILE A CA 1
ATOM 1102 C C . ILE A 1 138 ? -10.999 -13.262 -4.585 1.00 85.81 138 ILE A C 1
ATOM 1104 O O . ILE A 1 138 ? -10.481 -12.838 -5.617 1.00 85.81 138 ILE A O 1
ATOM 1108 N N . THR A 1 139 ? -11.332 -12.431 -3.594 1.00 85.88 139 THR A N 1
ATOM 1109 C CA . THR A 1 139 ? -11.161 -10.975 -3.726 1.00 85.88 139 THR A CA 1
ATOM 1110 C C . THR A 1 139 ? -9.691 -10.557 -3.824 1.00 85.88 139 THR A C 1
ATOM 1112 O O . THR A 1 139 ? -9.383 -9.581 -4.512 1.00 85.88 139 THR A O 1
ATOM 1115 N N . THR A 1 140 ? -8.762 -11.275 -3.182 1.00 87.06 140 THR A N 1
ATOM 1116 C CA . THR A 1 140 ? -7.318 -11.036 -3.344 1.00 87.06 140 THR A CA 1
ATOM 1117 C C . THR A 1 140 ? -6.802 -11.454 -4.714 1.00 87.06 140 THR A C 1
ATOM 1119 O O . THR A 1 140 ? -5.961 -10.755 -5.275 1.00 87.06 140 THR A O 1
ATOM 1122 N N . GLU A 1 141 ? -7.337 -12.531 -5.280 1.00 89.12 141 GLU A N 1
ATOM 1123 C CA . GLU A 1 141 ? -6.973 -12.996 -6.614 1.00 89.12 141 GLU A CA 1
ATOM 1124 C C . GLU A 1 141 ? -7.447 -12.015 -7.691 1.00 89.12 141 GLU A C 1
ATOM 1126 O O . GLU A 1 141 ? -6.652 -11.570 -8.517 1.00 89.12 141 GLU A O 1
ATOM 1131 N N . ILE A 1 142 ? -8.705 -11.566 -7.612 1.00 88.88 142 ILE A N 1
ATOM 1132 C CA . ILE A 1 142 ? -9.261 -10.537 -8.504 1.00 88.88 142 ILE A CA 1
ATOM 1133 C C . ILE A 1 142 ? -8.410 -9.256 -8.465 1.00 88.88 142 ILE A C 1
ATOM 1135 O O . ILE A 1 142 ? -8.120 -8.666 -9.506 1.00 88.88 142 ILE A O 1
ATOM 1139 N N . LYS A 1 143 ? -7.947 -8.838 -7.278 1.00 89.44 143 LYS A N 1
ATOM 1140 C CA . LYS A 1 143 ? -7.029 -7.693 -7.146 1.00 89.44 143 LYS A CA 1
ATOM 1141 C C . LYS A 1 143 ? -5.696 -7.925 -7.854 1.00 89.44 143 LYS A C 1
ATOM 1143 O O . LYS A 1 143 ? -5.188 -6.991 -8.471 1.00 89.44 143 LYS A O 1
ATOM 1148 N N . GLY A 1 144 ? -5.147 -9.136 -7.783 1.00 90.56 144 GLY A N 1
ATOM 1149 C CA . GLY A 1 144 ? -3.937 -9.514 -8.514 1.00 90.56 144 GLY A CA 1
ATOM 1150 C C . GLY A 1 144 ? -4.127 -9.404 -10.028 1.00 90.56 144 GLY A C 1
ATOM 1151 O O . GLY A 1 144 ? -3.326 -8.759 -10.704 1.00 90.56 144 GLY A O 1
ATOM 1152 N N . TRP A 1 145 ? -5.239 -9.923 -10.556 1.00 90.56 145 TRP A N 1
ATOM 1153 C CA . TRP A 1 145 ? -5.579 -9.818 -11.982 1.00 90.56 145 TRP A CA 1
ATOM 1154 C C . TRP A 1 145 ? -5.728 -8.372 -12.457 1.00 90.56 145 TRP A C 1
ATOM 1156 O O . TRP A 1 145 ? -5.243 -8.011 -13.535 1.00 90.56 145 TRP A O 1
ATOM 1166 N N . MET A 1 146 ? -6.335 -7.514 -11.635 1.00 91.38 146 MET A N 1
ATOM 1167 C CA . MET A 1 146 ? -6.401 -6.078 -11.912 1.00 91.38 146 MET A CA 1
ATOM 1168 C C . MET A 1 146 ? -5.002 -5.455 -11.977 1.00 91.38 146 MET A C 1
ATOM 1170 O O . MET A 1 146 ? -4.725 -4.694 -12.901 1.00 91.38 146 MET A O 1
ATOM 1174 N N . GLN A 1 147 ? -4.102 -5.791 -11.044 1.00 90.75 147 GLN A N 1
ATOM 1175 C CA . GLN A 1 147 ? -2.725 -5.276 -11.034 1.00 90.75 147 GLN A CA 1
ATOM 1176 C C . GLN A 1 147 ? -1.934 -5.705 -12.273 1.00 90.75 147 GLN A C 1
ATOM 1178 O O . GLN A 1 147 ? -1.281 -4.864 -12.890 1.00 90.75 147 GLN A O 1
ATOM 1183 N N . VAL A 1 148 ? -2.029 -6.977 -12.668 1.00 91.06 148 VAL A N 1
ATOM 1184 C CA . VAL A 1 148 ? -1.392 -7.493 -13.891 1.00 91.06 148 VAL A CA 1
ATOM 1185 C C . VAL A 1 148 ? -1.920 -6.758 -15.122 1.00 91.06 148 VAL A C 1
ATOM 1187 O O . VAL A 1 148 ? -1.136 -6.282 -15.940 1.00 91.06 148 VAL A O 1
ATOM 1190 N N . SER A 1 149 ? -3.239 -6.586 -15.224 1.00 90.00 149 SER A N 1
ATOM 1191 C CA . SER A 1 149 ? -3.866 -5.887 -16.352 1.00 90.00 149 SER A CA 1
ATOM 1192 C C . SER A 1 149 ? -3.409 -4.426 -16.447 1.00 90.00 149 SER A C 1
ATOM 1194 O O . SER A 1 149 ? -3.052 -3.953 -17.526 1.00 90.00 149 SER A O 1
ATOM 1196 N N . ILE A 1 150 ? -3.356 -3.718 -15.311 1.00 87.88 150 ILE A N 1
ATOM 1197 C CA . ILE A 1 150 ? -2.853 -2.339 -15.229 1.00 87.88 150 ILE A CA 1
ATOM 1198 C C . ILE A 1 150 ? -1.375 -2.274 -15.637 1.00 87.88 150 ILE A C 1
ATOM 1200 O O . ILE A 1 150 ? -0.984 -1.350 -16.353 1.00 87.88 150 ILE A O 1
ATOM 1204 N N . LEU A 1 151 ? -0.554 -3.237 -15.212 1.00 88.81 151 LEU A N 1
ATOM 1205 C CA . LEU A 1 151 ? 0.868 -3.291 -15.552 1.00 88.81 151 LEU A CA 1
ATOM 1206 C C . LEU A 1 151 ? 1.079 -3.482 -17.059 1.00 88.81 151 LEU A C 1
ATOM 1208 O O . LEU A 1 151 ? 1.798 -2.697 -17.675 1.00 88.81 151 LEU A O 1
ATOM 1212 N N . VAL A 1 152 ? 0.419 -4.476 -17.662 1.00 88.75 152 VAL A N 1
ATOM 1213 C CA . VAL A 1 152 ? 0.523 -4.765 -19.103 1.00 88.75 152 VAL A CA 1
ATOM 1214 C C . VAL A 1 152 ? 0.052 -3.570 -19.938 1.00 88.75 152 VAL A C 1
ATOM 1216 O O . VAL A 1 152 ? 0.705 -3.202 -20.916 1.00 88.75 152 VAL A O 1
ATOM 1219 N N . TYR A 1 153 ? -1.031 -2.910 -19.519 1.00 86.50 153 TYR A N 1
ATOM 1220 C CA . TYR A 1 153 ? -1.534 -1.696 -20.163 1.00 86.50 153 TYR A CA 1
ATOM 1221 C C . TYR A 1 153 ? -0.485 -0.569 -20.221 1.00 86.50 153 TYR A C 1
ATOM 1223 O O . TYR A 1 153 ? -0.282 0.016 -21.289 1.00 86.50 153 TYR A O 1
ATOM 1231 N N . HIS A 1 154 ? 0.208 -0.283 -19.109 1.00 84.75 154 HIS A N 1
ATOM 1232 C CA . HIS A 1 154 ? 1.251 0.754 -19.080 1.00 84.75 154 HIS A CA 1
ATOM 1233 C C . HIS A 1 154 ? 2.528 0.309 -19.804 1.00 84.75 154 HIS A C 1
ATOM 1235 O O . HIS A 1 154 ? 3.200 1.140 -20.404 1.00 84.75 154 HIS A O 1
ATOM 1241 N N . TYR A 1 155 ? 2.855 -0.985 -19.787 1.00 84.69 155 TYR A N 1
ATOM 1242 C CA . TYR A 1 155 ? 4.070 -1.509 -20.415 1.00 84.69 155 TYR A CA 1
ATOM 1243 C C . TYR A 1 155 ? 4.054 -1.405 -21.952 1.00 84.69 155 TYR A C 1
ATOM 1245 O O . TYR A 1 155 ? 5.071 -1.075 -22.565 1.00 84.69 155 TYR A O 1
ATOM 1253 N N . ILE A 1 156 ? 2.899 -1.659 -22.580 1.00 84.12 156 ILE A N 1
ATOM 1254 C CA . ILE A 1 156 ? 2.738 -1.663 -24.049 1.00 84.12 156 ILE A CA 1
ATOM 1255 C C . ILE A 1 156 ? 2.208 -0.317 -24.572 1.00 84.12 156 ILE A C 1
ATOM 1257 O O . ILE A 1 156 ? 1.916 -0.184 -25.758 1.00 84.12 156 ILE A O 1
ATOM 1261 N N . ASN A 1 157 ? 2.065 0.700 -23.714 1.00 82.25 157 ASN A N 1
ATOM 1262 C CA . ASN A 1 157 ? 1.491 1.993 -24.101 1.00 82.25 157 ASN A CA 1
ATOM 1263 C C . ASN A 1 157 ? 0.091 1.854 -24.738 1.00 82.25 157 ASN A C 1
ATOM 1265 O O . ASN A 1 157 ? -0.248 2.538 -25.703 1.00 82.25 157 ASN A O 1
ATOM 1269 N N . ALA A 1 158 ? -0.753 0.971 -24.192 1.00 81.44 158 ALA A N 1
ATOM 1270 C CA . ALA A 1 158 ? -2.078 0.659 -24.740 1.00 81.44 158 ALA A CA 1
ATOM 1271 C C . ALA A 1 158 ? -3.135 1.766 -24.506 1.00 81.44 158 ALA A C 1
ATOM 1273 O O . ALA A 1 158 ? -4.328 1.535 -24.694 1.00 81.44 158 ALA A O 1
ATOM 1274 N N . TYR A 1 159 ? -2.709 2.973 -24.116 1.00 77.25 159 TYR A N 1
ATOM 1275 C CA . TYR A 1 159 ? -3.579 4.129 -23.869 1.00 77.25 159 TYR A CA 1
ATOM 1276 C C . TYR A 1 159 ? -4.284 4.638 -25.132 1.00 77.25 159 TYR A C 1
ATOM 1278 O O . TYR A 1 159 ? -5.344 5.246 -25.029 1.00 77.25 159 TYR A O 1
ATOM 1286 N N . ASN A 1 160 ? -3.732 4.354 -26.316 1.00 77.31 160 ASN A N 1
ATOM 1287 C CA . ASN A 1 160 ? -4.309 4.757 -27.602 1.00 77.31 160 ASN A CA 1
ATOM 1288 C C . ASN A 1 160 ? -5.581 3.975 -27.977 1.00 77.31 160 ASN A C 1
ATOM 1290 O O . ASN A 1 160 ? -6.322 4.393 -28.863 1.00 77.31 160 ASN A O 1
ATOM 1294 N N . VAL A 1 161 ? -5.850 2.839 -27.325 1.00 83.12 161 VAL A N 1
ATOM 1295 C CA . VAL A 1 161 ? -7.010 1.992 -27.626 1.00 83.12 161 VAL A CA 1
ATOM 1296 C C . VAL A 1 161 ? -8.124 2.273 -26.622 1.00 83.12 161 VAL A C 1
ATOM 1298 O O . VAL A 1 161 ? -8.075 1.824 -25.474 1.00 83.12 161 VAL A O 1
ATOM 1301 N N . LEU A 1 162 ? -9.154 2.995 -27.071 1.00 79.81 162 LEU A N 1
ATOM 1302 C CA . LEU A 1 162 ? -10.247 3.481 -26.221 1.00 79.81 162 LEU A CA 1
ATOM 1303 C C . LEU A 1 162 ? -10.953 2.374 -25.403 1.00 79.81 162 LEU A C 1
ATOM 1305 O O . LEU A 1 162 ? -11.120 2.567 -24.197 1.00 79.81 162 LEU A O 1
ATOM 1309 N N . PRO A 1 163 ? -11.317 1.201 -25.966 1.00 84.62 163 PRO A N 1
ATOM 1310 C CA . PRO A 1 163 ? -11.935 0.133 -25.175 1.00 84.62 163 PRO A CA 1
ATOM 1311 C C . PRO A 1 163 ? -11.054 -0.365 -24.021 1.00 84.62 163 PRO A C 1
ATOM 1313 O O . PRO A 1 163 ? -11.533 -0.535 -22.901 1.00 84.62 163 PRO A O 1
ATOM 1316 N N . ILE A 1 164 ? -9.751 -0.548 -24.268 1.00 83.25 164 ILE A N 1
ATOM 1317 C CA . ILE A 1 164 ? -8.795 -1.000 -23.245 1.00 83.25 164 ILE A CA 1
ATOM 1318 C C . ILE A 1 164 ? -8.662 0.072 -22.161 1.00 83.25 164 ILE A C 1
ATOM 1320 O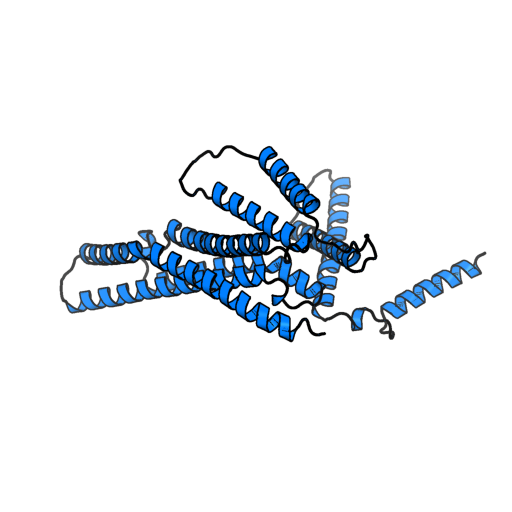 O . ILE A 1 164 ? -8.705 -0.238 -20.971 1.00 83.25 164 ILE A O 1
ATOM 1324 N N . PHE A 1 165 ? -8.562 1.340 -22.562 1.00 81.00 165 PHE A N 1
ATOM 1325 C CA . PHE A 1 165 ? -8.495 2.466 -21.637 1.00 81.00 165 PHE A CA 1
ATOM 1326 C C . PHE A 1 165 ? -9.685 2.498 -20.661 1.00 81.00 165 PHE A C 1
ATOM 1328 O O . PHE A 1 165 ? -9.481 2.627 -19.450 1.00 81.00 165 PHE A O 1
ATOM 1335 N N . ILE A 1 166 ? -10.917 2.329 -21.157 1.00 83.00 166 ILE A N 1
ATOM 1336 C CA . ILE A 1 166 ? -12.133 2.339 -20.326 1.00 83.00 166 ILE A CA 1
ATOM 1337 C C . ILE A 1 166 ? -12.126 1.175 -19.325 1.00 83.00 166 ILE A C 1
ATOM 1339 O O . ILE A 1 166 ? -12.366 1.385 -18.133 1.00 83.00 166 ILE A O 1
ATOM 1343 N N . VAL A 1 167 ? -11.799 -0.040 -19.776 1.00 86.06 167 VAL A N 1
ATOM 1344 C CA . VAL A 1 167 ? -11.765 -1.236 -18.913 1.00 86.06 167 VAL A CA 1
ATOM 1345 C C . VAL A 1 167 ? -10.718 -1.096 -17.810 1.00 86.06 167 VAL A C 1
ATOM 1347 O O . VAL A 1 167 ? -11.003 -1.365 -16.644 1.00 86.06 167 VAL A O 1
ATOM 1350 N N . ILE A 1 168 ? -9.519 -0.611 -18.138 1.00 85.50 168 ILE A N 1
ATOM 1351 C CA . ILE A 1 168 ? -8.458 -0.412 -17.145 1.00 85.50 168 ILE A CA 1
ATOM 1352 C C . ILE A 1 168 ? -8.866 0.635 -16.104 1.00 85.50 168 ILE A C 1
ATOM 1354 O O . ILE A 1 168 ? -8.599 0.459 -14.914 1.00 85.50 168 ILE A O 1
ATOM 1358 N N . ARG A 1 169 ? -9.571 1.698 -16.505 1.00 82.69 169 ARG A N 1
ATOM 1359 C CA . ARG A 1 169 ? -10.123 2.678 -15.556 1.00 82.69 169 ARG A CA 1
ATOM 1360 C C . ARG A 1 169 ? -11.173 2.061 -14.636 1.00 82.69 169 ARG A C 1
ATOM 1362 O O . ARG A 1 169 ? -11.146 2.338 -13.437 1.00 82.69 169 ARG A O 1
ATOM 1369 N N . LEU A 1 170 ? -12.047 1.202 -15.160 1.00 82.75 170 LEU A N 1
ATOM 1370 C CA . LEU A 1 170 ? -13.011 0.459 -14.348 1.00 82.75 170 LEU A CA 1
ATOM 1371 C C . LEU A 1 170 ? -12.297 -0.451 -13.335 1.00 82.75 170 LEU A C 1
ATOM 1373 O O . LEU A 1 170 ? -12.646 -0.436 -12.155 1.00 82.75 170 LEU A O 1
ATOM 1377 N N . PHE A 1 171 ? -11.256 -1.173 -13.762 1.00 88.00 171 PHE A N 1
ATOM 1378 C CA . PHE A 1 171 ? -10.437 -2.009 -12.878 1.00 88.00 171 PHE A CA 1
ATOM 1379 C C . PHE A 1 171 ? -9.757 -1.200 -11.779 1.00 88.00 171 PHE A C 1
ATOM 1381 O O . PHE A 1 171 ? -9.769 -1.622 -10.628 1.00 88.00 171 PHE A O 1
ATOM 1388 N N . VAL A 1 172 ? -9.210 -0.024 -12.095 1.00 84.62 172 VAL A N 1
ATOM 1389 C CA . VAL A 1 172 ? -8.614 0.867 -11.090 1.00 84.62 172 VAL A CA 1
ATOM 1390 C C . VAL A 1 172 ? -9.659 1.298 -10.057 1.00 84.62 172 VAL A C 1
ATOM 1392 O O . VAL A 1 172 ? -9.408 1.179 -8.857 1.00 84.62 172 VAL A O 1
ATOM 1395 N N . THR A 1 173 ? -10.838 1.750 -10.491 1.00 81.25 173 THR A N 1
ATOM 1396 C CA . THR A 1 173 ? -11.912 2.165 -9.573 1.00 81.25 173 THR A CA 1
ATOM 1397 C C . THR A 1 173 ? -12.371 0.993 -8.702 1.00 81.25 173 THR A C 1
ATOM 1399 O O . THR A 1 173 ? -12.409 1.116 -7.479 1.00 81.25 173 THR A O 1
ATOM 1402 N N . MET A 1 174 ? -12.624 -0.174 -9.302 1.00 84.31 174 MET A N 1
ATOM 1403 C CA . MET A 1 174 ? -13.016 -1.384 -8.575 1.00 84.31 174 MET A CA 1
ATOM 1404 C C . MET A 1 174 ? -11.939 -1.830 -7.577 1.00 84.31 174 MET A C 1
ATOM 1406 O O . MET A 1 174 ? -12.258 -2.150 -6.432 1.00 84.31 174 MET A O 1
ATOM 1410 N N . TYR A 1 175 ? -10.662 -1.800 -7.967 1.00 87.31 175 TYR A N 1
ATOM 1411 C CA . TYR A 1 175 ? -9.533 -2.150 -7.103 1.00 87.31 175 TYR A CA 1
ATOM 1412 C C . TYR A 1 175 ? -9.478 -1.256 -5.861 1.00 87.31 175 TYR A C 1
ATOM 1414 O O . TYR A 1 175 ? -9.292 -1.735 -4.735 1.00 87.31 175 TYR A O 1
ATOM 1422 N N . VAL A 1 176 ? -9.637 0.053 -6.062 1.00 83.19 176 VAL A N 1
ATOM 1423 C CA . VAL A 1 176 ? -9.598 1.061 -5.001 1.00 83.19 176 VAL A CA 1
ATOM 1424 C C . VAL A 1 176 ? -10.777 0.873 -4.047 1.00 83.19 176 VAL A C 1
ATOM 1426 O O . VAL A 1 176 ? -10.566 0.768 -2.835 1.00 83.19 176 VAL A O 1
ATOM 1429 N N . THR A 1 177 ? -11.992 0.721 -4.580 1.00 79.88 177 THR A N 1
ATOM 1430 C CA . THR A 1 177 ? -13.199 0.458 -3.785 1.00 79.88 177 THR A CA 1
ATOM 1431 C C . THR A 1 177 ? -13.074 -0.838 -2.987 1.00 79.88 177 THR A C 1
ATOM 1433 O O . THR A 1 177 ? -13.304 -0.842 -1.780 1.00 79.88 177 THR A O 1
ATOM 1436 N N . LEU A 1 178 ? -12.633 -1.934 -3.610 1.00 83.25 178 LEU A N 1
ATOM 1437 C CA . LEU A 1 178 ? -12.476 -3.230 -2.944 1.00 83.25 178 LEU A CA 1
ATOM 1438 C C . LEU A 1 178 ? -11.355 -3.212 -1.889 1.00 83.25 178 LEU A C 1
ATOM 1440 O O . LEU A 1 178 ? -11.368 -3.978 -0.920 1.00 83.25 178 LEU A O 1
ATOM 1444 N N . SER A 1 179 ? -10.348 -2.356 -2.057 1.00 83.06 179 SER A N 1
ATOM 1445 C CA . SER A 1 179 ? -9.296 -2.145 -1.057 1.00 83.06 179 SER A CA 1
ATOM 1446 C C . SER A 1 179 ? -9.821 -1.388 0.157 1.00 83.06 179 SER A C 1
ATOM 1448 O O . SER A 1 179 ? -9.661 -1.871 1.279 1.00 83.06 179 SER A O 1
ATOM 1450 N N . ALA A 1 180 ? -10.525 -0.277 -0.050 1.00 80.00 180 ALA A N 1
ATOM 1451 C CA . ALA A 1 180 ? -11.171 0.466 1.027 1.00 80.00 180 ALA A CA 1
ATOM 1452 C C . ALA A 1 180 ? -12.242 -0.375 1.758 1.00 80.00 180 ALA A C 1
ATOM 1454 O O . ALA A 1 180 ? -12.272 -0.403 2.991 1.00 80.00 180 ALA A O 1
ATOM 1455 N N . TYR A 1 181 ? -13.041 -1.158 1.026 1.00 77.44 181 TYR A N 1
ATOM 1456 C CA . TYR A 1 181 ? -14.044 -2.058 1.602 1.00 77.44 181 TYR A CA 1
ATOM 1457 C C . TYR A 1 181 ? -13.437 -3.153 2.494 1.00 77.44 181 TYR A C 1
ATOM 1459 O O . TYR A 1 181 ? -13.958 -3.446 3.569 1.00 77.44 181 TYR A O 1
ATOM 1467 N N . GLY A 1 182 ? -12.292 -3.728 2.112 1.00 78.81 182 GLY A N 1
ATOM 1468 C CA . GLY A 1 182 ? -11.598 -4.709 2.956 1.00 78.81 182 GLY A CA 1
ATOM 1469 C C . GLY A 1 182 ? -11.140 -4.123 4.299 1.00 78.81 182 GLY A C 1
ATOM 1470 O O . GLY A 1 182 ? -11.187 -4.793 5.334 1.00 78.81 182 GLY A O 1
ATOM 1471 N N . HIS A 1 183 ? -10.740 -2.850 4.313 1.00 74.62 183 HIS A N 1
ATOM 1472 C CA . HIS A 1 183 ? -10.394 -2.142 5.545 1.00 74.62 183 HIS A CA 1
ATOM 1473 C C . HIS A 1 183 ? -11.606 -1.889 6.431 1.00 74.62 183 HIS A C 1
ATOM 1475 O O . HIS A 1 183 ? -11.527 -2.123 7.638 1.00 74.62 183 HIS A O 1
ATOM 1481 N N . PHE A 1 184 ? -12.721 -1.494 5.825 1.00 75.06 184 PHE A N 1
ATOM 1482 C CA . PHE A 1 184 ? -13.997 -1.379 6.511 1.00 75.06 184 PHE A CA 1
ATOM 1483 C C . PHE A 1 184 ? -14.414 -2.704 7.169 1.00 75.06 184 PHE A C 1
ATOM 1485 O O . PHE A 1 184 ? -14.622 -2.759 8.382 1.00 75.06 184 PHE A O 1
ATOM 1492 N N . CYS A 1 185 ? -14.430 -3.794 6.399 1.00 74.38 185 CYS A N 1
ATOM 1493 C CA . CYS A 1 185 ? -14.801 -5.121 6.887 1.00 74.38 185 CYS A CA 1
ATOM 1494 C C . CYS A 1 185 ? -13.911 -5.607 8.030 1.00 74.38 185 CYS A C 1
ATOM 1496 O O . CYS A 1 185 ? -14.391 -6.289 8.932 1.00 74.38 185 CYS A O 1
ATOM 1498 N N . TYR A 1 186 ? -12.622 -5.259 8.030 1.00 75.00 186 TYR A N 1
ATOM 1499 C CA . TYR A 1 186 ? -11.748 -5.589 9.151 1.00 75.00 186 TYR A CA 1
ATOM 1500 C C . TYR A 1 186 ? -12.172 -4.890 10.444 1.00 75.00 186 TYR A C 1
ATOM 1502 O O . TYR A 1 186 ? -12.247 -5.542 11.483 1.00 75.00 186 TYR A O 1
ATOM 1510 N N . PHE A 1 187 ? -12.432 -3.580 10.396 1.00 69.25 187 PHE A N 1
ATOM 1511 C CA . PHE A 1 187 ? -12.876 -2.837 11.578 1.00 69.25 187 PHE A CA 1
ATOM 1512 C C . PHE A 1 187 ? -14.244 -3.314 12.058 1.00 69.25 187 PHE A C 1
ATOM 1514 O O . PHE A 1 187 ? -14.466 -3.390 13.264 1.00 69.25 187 PHE A O 1
ATOM 1521 N N . TRP A 1 188 ? -15.110 -3.694 11.118 1.00 69.19 188 TRP A N 1
ATOM 1522 C CA . TRP A 1 188 ? -16.395 -4.311 11.405 1.00 69.19 188 TRP A CA 1
ATOM 1523 C C . TRP A 1 188 ? -16.232 -5.671 12.098 1.00 69.19 188 TRP A C 1
ATOM 1525 O O . TRP A 1 188 ? -16.617 -5.837 13.247 1.00 69.19 188 TRP A O 1
ATOM 1535 N N . LYS A 1 189 ? -15.602 -6.648 11.433 1.00 65.38 189 LYS A N 1
ATOM 1536 C CA . LYS A 1 189 ? -15.499 -8.036 11.917 1.00 65.38 189 LYS A CA 1
ATOM 1537 C C . LYS A 1 189 ? -14.703 -8.147 13.213 1.00 65.38 189 LYS A C 1
ATOM 1539 O O . LYS A 1 189 ? -14.956 -9.042 14.012 1.00 65.38 189 LYS A O 1
ATOM 1544 N N . LYS A 1 190 ? -13.740 -7.248 13.432 1.00 65.56 190 LYS A N 1
ATOM 1545 C CA . LYS A 1 190 ? -12.933 -7.247 14.653 1.00 65.56 190 LYS A CA 1
ATOM 1546 C C . LYS A 1 190 ? -13.653 -6.643 15.870 1.00 65.56 190 LYS A C 1
ATOM 1548 O O . LYS A 1 190 ? -13.053 -6.605 16.936 1.00 65.56 190 LYS A O 1
ATOM 1553 N N . ASN A 1 191 ? -14.927 -6.247 15.739 1.00 53.31 191 ASN A N 1
ATOM 1554 C CA . ASN A 1 191 ? -15.888 -6.028 16.831 1.00 53.31 191 ASN A CA 1
ATOM 1555 C C . ASN A 1 191 ? -15.322 -5.318 18.074 1.00 53.31 191 ASN A C 1
ATOM 1557 O O . ASN A 1 191 ? -15.639 -5.652 19.215 1.00 53.31 191 ASN A O 1
ATOM 1561 N N . TYR A 1 192 ? -14.517 -4.278 17.858 1.00 55.41 192 TYR A N 1
ATOM 1562 C CA . TYR A 1 192 ? -13.895 -3.509 18.938 1.00 55.41 192 TYR A CA 1
ATOM 1563 C C . TYR A 1 192 ? -14.915 -2.806 19.852 1.00 55.41 192 TYR A C 1
ATOM 1565 O O . TYR A 1 192 ? -14.602 -2.475 20.991 1.00 55.41 192 TYR A O 1
ATOM 1573 N N . LEU A 1 193 ? -16.146 -2.618 19.364 1.00 55.16 193 LEU A N 1
ATOM 1574 C CA . LEU A 1 193 ? -17.268 -2.000 20.078 1.00 55.16 193 LEU A CA 1
ATOM 1575 C C . LEU A 1 193 ? -18.218 -3.014 20.742 1.00 55.16 193 LEU A C 1
ATOM 1577 O O . LEU A 1 193 ? -19.075 -2.609 21.527 1.00 55.16 193 LEU A O 1
ATOM 1581 N N . GLN A 1 194 ? -18.105 -4.307 20.420 1.00 52.97 194 GLN A N 1
ATOM 1582 C CA . GLN A 1 194 ? -19.102 -5.332 20.768 1.00 52.97 194 GLN A CA 1
ATOM 1583 C C . GLN A 1 194 ? -18.639 -6.345 21.819 1.00 52.97 194 GLN A C 1
ATOM 1585 O O . GLN A 1 194 ? -19.459 -7.127 22.286 1.00 52.97 194 GLN A O 1
ATOM 1590 N N . GLY A 1 195 ? -17.367 -6.331 22.229 1.00 59.66 195 GLY A N 1
ATOM 1591 C CA . GLY A 1 195 ? -16.946 -7.112 23.391 1.00 59.66 195 GLY A CA 1
ATOM 1592 C C . GLY A 1 195 ? -17.604 -6.564 24.658 1.00 59.66 195 GLY A C 1
ATOM 1593 O O . GLY A 1 195 ? -17.429 -5.384 24.967 1.00 59.66 195 GLY A O 1
ATOM 1594 N N . ASP A 1 196 ? -18.328 -7.398 25.406 1.00 60.06 196 ASP A N 1
ATOM 1595 C CA . ASP A 1 196 ? -18.952 -7.001 26.680 1.00 60.06 196 ASP A CA 1
ATOM 1596 C C . ASP A 1 196 ? -17.921 -6.405 27.668 1.00 60.06 196 ASP A C 1
ATOM 1598 O O . ASP A 1 196 ? -18.222 -5.461 28.401 1.00 60.06 196 ASP A O 1
ATOM 1602 N N . GLU A 1 197 ? -16.667 -6.864 27.590 1.00 65.06 197 GLU A N 1
ATOM 1603 C CA . GLU A 1 197 ? -15.483 -6.313 28.271 1.00 65.06 197 GLU A CA 1
ATOM 1604 C C . GLU A 1 197 ? -15.228 -4.827 27.945 1.00 65.06 197 GLU A C 1
ATOM 1606 O O . GLU A 1 197 ? -14.966 -4.015 28.834 1.00 65.06 197 GLU A O 1
ATOM 1611 N N . MET A 1 198 ? -15.348 -4.430 26.672 1.00 64.44 198 MET A N 1
ATOM 1612 C CA . MET A 1 198 ? -15.116 -3.046 26.242 1.00 64.44 198 MET A CA 1
ATOM 1613 C C . MET A 1 198 ? -16.207 -2.108 26.756 1.00 64.44 198 MET A C 1
ATOM 1615 O O . MET A 1 198 ? -15.900 -0.971 27.110 1.00 64.44 198 MET A O 1
ATOM 1619 N N . LEU A 1 199 ? -17.456 -2.578 26.869 1.00 65.38 199 LEU A N 1
ATOM 1620 C CA . LEU A 1 199 ? -18.587 -1.800 27.395 1.00 65.38 199 LEU A CA 1
ATOM 1621 C C . LEU A 1 199 ? -18.409 -1.383 28.866 1.00 65.38 199 LEU A C 1
ATOM 1623 O O . LEU A 1 199 ? -19.030 -0.409 29.294 1.00 65.38 199 LEU A O 1
ATOM 1627 N N . LYS A 1 200 ? -17.556 -2.084 29.625 1.00 68.12 200 LYS A N 1
ATOM 1628 C CA . LYS A 1 200 ? -17.263 -1.809 31.042 1.00 68.12 200 LYS A CA 1
ATOM 1629 C C . LYS A 1 200 ? -16.422 -0.544 31.250 1.00 68.12 200 LYS A C 1
ATOM 1631 O O . LYS A 1 200 ? -16.454 0.053 32.322 1.00 68.12 200 LYS A O 1
ATOM 1636 N N . HIS A 1 201 ? -15.662 -0.115 30.243 1.00 71.69 201 HIS A N 1
ATOM 1637 C CA . HIS A 1 201 ? -14.831 1.087 30.327 1.00 71.69 201 HIS A CA 1
ATOM 1638 C C . HIS A 1 201 ? -15.627 2.372 30.071 1.00 71.69 201 HIS A C 1
ATOM 1640 O O . HIS A 1 201 ? -16.598 2.359 29.325 1.00 71.69 201 HIS A O 1
ATOM 1646 N N . SER A 1 202 ? -15.177 3.502 30.630 1.00 75.06 202 SER A N 1
ATOM 1647 C CA . SER A 1 202 ? -15.757 4.829 30.354 1.00 75.06 202 SER A CA 1
ATOM 1648 C C . SER A 1 202 ? -15.725 5.178 28.856 1.00 75.06 202 SER A C 1
ATOM 1650 O O . SER A 1 202 ? -14.793 4.785 28.148 1.00 75.06 202 SER A O 1
ATOM 1652 N N . ILE A 1 203 ? -16.719 5.947 28.388 1.00 76.56 203 ILE A N 1
ATOM 1653 C CA . ILE A 1 203 ? -16.910 6.360 26.982 1.00 76.56 203 ILE A CA 1
ATOM 1654 C C . ILE A 1 203 ? -15.612 6.940 26.396 1.00 76.56 203 ILE A C 1
ATOM 1656 O O . ILE A 1 203 ? -15.151 6.484 25.350 1.00 76.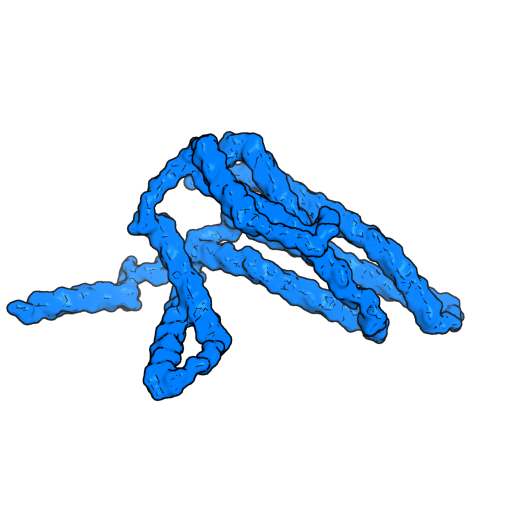56 203 ILE A O 1
ATOM 1660 N N . CYS A 1 204 ? -14.952 7.853 27.118 1.00 80.19 204 CYS A N 1
ATOM 1661 C CA . CYS A 1 204 ? -13.701 8.474 26.668 1.00 80.19 204 CYS A CA 1
ATOM 1662 C C . CYS A 1 204 ? -12.557 7.460 26.500 1.00 80.19 204 CYS A C 1
ATOM 1664 O O . CYS A 1 204 ? -11.792 7.532 25.538 1.00 80.19 204 CYS A O 1
ATOM 1666 N N . LYS A 1 205 ? -12.452 6.473 27.402 1.00 82.88 205 LYS A N 1
ATOM 1667 C CA . LYS A 1 205 ? -11.410 5.437 27.329 1.00 82.88 205 LYS A CA 1
ATOM 1668 C C . LYS A 1 205 ? -11.639 4.510 26.132 1.00 82.88 205 LYS A C 1
ATOM 1670 O O . LYS A 1 205 ? -10.680 4.173 25.441 1.00 82.88 205 LYS A O 1
ATOM 1675 N N . ARG A 1 206 ? -12.896 4.149 25.843 1.00 79.69 206 ARG A N 1
ATOM 1676 C CA . ARG A 1 206 ? -13.261 3.369 24.645 1.00 79.69 206 ARG A CA 1
ATOM 1677 C C . ARG A 1 206 ? -12.919 4.123 23.360 1.00 79.69 206 ARG A C 1
ATOM 1679 O O . ARG A 1 206 ? -12.330 3.535 22.453 1.00 79.69 206 ARG A O 1
ATOM 1686 N N . ALA A 1 207 ? -13.233 5.418 23.312 1.00 81.44 207 ALA A N 1
ATOM 1687 C CA . ALA A 1 207 ? -12.947 6.265 22.160 1.00 81.44 207 ALA A CA 1
ATOM 1688 C C . ALA A 1 207 ? -11.449 6.347 21.856 1.00 81.44 207 ALA A C 1
ATOM 1690 O O . ALA A 1 207 ? -11.036 6.113 20.720 1.00 81.44 207 ALA A O 1
ATOM 1691 N N . TRP A 1 208 ? -10.628 6.573 22.884 1.00 83.12 208 TRP A N 1
ATOM 1692 C CA . TRP A 1 208 ? -9.175 6.619 22.736 1.00 83.12 208 TRP A CA 1
ATOM 1693 C C . TRP A 1 208 ? -8.584 5.295 22.229 1.00 83.12 208 TRP A C 1
ATOM 1695 O O . TRP A 1 208 ? -7.743 5.295 21.329 1.00 83.12 208 TRP A O 1
ATOM 1705 N N . ILE A 1 209 ? -9.041 4.154 22.761 1.00 83.38 209 ILE A N 1
ATOM 1706 C CA . ILE A 1 209 ? -8.578 2.824 22.327 1.00 83.38 209 ILE A CA 1
ATOM 1707 C C . ILE A 1 209 ? -8.912 2.587 20.848 1.00 83.38 209 ILE A C 1
ATOM 1709 O O . ILE A 1 209 ? -8.040 2.152 20.091 1.00 83.38 209 ILE A O 1
ATOM 1713 N N . CYS A 1 210 ? -10.140 2.907 20.427 1.00 80.06 210 CYS A N 1
ATOM 1714 C CA . CYS A 1 210 ? -10.568 2.762 19.034 1.00 80.06 210 CYS A CA 1
ATOM 1715 C C . CYS A 1 210 ? -9.739 3.657 18.103 1.00 80.06 210 CYS A C 1
ATOM 1717 O O . CYS A 1 210 ? -9.203 3.177 17.102 1.00 80.06 210 CYS A O 1
ATOM 1719 N N . LEU A 1 211 ? -9.568 4.934 18.460 1.00 83.94 211 LEU A N 1
ATOM 1720 C CA . LEU A 1 211 ? -8.817 5.895 17.654 1.00 83.94 211 LEU A CA 1
ATOM 1721 C C . LEU A 1 211 ? -7.344 5.487 17.510 1.00 83.94 211 LEU A C 1
ATOM 1723 O O . LEU A 1 211 ? -6.821 5.454 16.396 1.00 83.94 211 LEU A O 1
ATOM 1727 N N . LYS A 1 212 ? -6.693 5.080 18.609 1.00 87.25 212 LYS A N 1
ATOM 1728 C CA . LYS A 1 212 ? -5.301 4.602 18.598 1.00 87.25 212 LYS A CA 1
ATOM 1729 C C . LYS A 1 212 ? -5.105 3.436 17.625 1.00 87.25 212 LYS A C 1
ATOM 1731 O O . LYS A 1 212 ? -4.105 3.390 16.912 1.00 87.25 212 LYS A O 1
ATOM 1736 N N . GLN A 1 213 ? -6.040 2.490 17.580 1.00 82.56 213 GLN A N 1
ATOM 1737 C CA . GLN A 1 213 ? -5.936 1.318 16.706 1.00 82.56 213 GLN A CA 1
ATOM 1738 C C . GLN A 1 213 ? -6.213 1.639 15.237 1.00 82.56 213 GLN A C 1
ATOM 1740 O O . GLN A 1 213 ? -5.525 1.104 14.363 1.00 82.56 213 GLN A O 1
ATOM 1745 N N . ILE A 1 214 ? -7.184 2.518 14.961 1.00 83.62 214 ILE A N 1
ATOM 1746 C CA . ILE A 1 214 ? -7.444 3.019 13.606 1.00 83.62 214 ILE A CA 1
ATOM 1747 C C . ILE A 1 214 ? -6.183 3.701 13.073 1.00 83.62 214 ILE A C 1
ATOM 1749 O O . ILE A 1 214 ? -5.735 3.358 11.981 1.00 83.62 214 ILE A O 1
ATOM 1753 N N . ILE A 1 215 ? -5.559 4.575 13.870 1.00 87.31 215 ILE A N 1
ATOM 1754 C CA . ILE A 1 215 ? -4.317 5.274 13.509 1.00 87.31 215 ILE A CA 1
ATOM 1755 C C . ILE A 1 215 ? -3.160 4.291 13.309 1.00 87.31 215 ILE A C 1
ATOM 1757 O O . ILE A 1 215 ? -2.464 4.368 12.299 1.00 87.31 215 ILE A O 1
ATOM 1761 N N . TYR A 1 216 ? -2.963 3.336 14.224 1.00 88.62 216 TYR A N 1
ATOM 1762 C CA . TYR A 1 216 ? -1.891 2.344 14.102 1.00 88.62 216 TYR A CA 1
ATOM 1763 C C . TYR A 1 216 ? -1.996 1.553 12.793 1.00 88.62 216 TYR A C 1
ATOM 1765 O O . TYR A 1 216 ? -1.030 1.445 12.036 1.00 88.62 216 TYR A O 1
ATOM 1773 N N . ARG A 1 217 ? -3.196 1.044 12.486 1.00 86.06 217 ARG A N 1
ATOM 1774 C CA . ARG A 1 217 ? -3.441 0.317 11.238 1.00 86.06 217 ARG A CA 1
ATOM 1775 C C . ARG A 1 217 ? -3.313 1.232 10.021 1.00 86.06 217 ARG A C 1
ATOM 1777 O O . ARG A 1 217 ? -2.779 0.795 9.006 1.00 86.06 217 ARG A O 1
ATOM 1784 N N . TYR A 1 218 ? -3.769 2.478 10.131 1.00 88.25 218 TYR A N 1
ATOM 1785 C CA . TYR A 1 218 ? -3.647 3.473 9.073 1.00 88.25 218 TYR A CA 1
ATOM 1786 C C . TYR A 1 218 ? -2.189 3.699 8.677 1.00 88.25 218 TYR A C 1
ATOM 1788 O O . TYR A 1 218 ? -1.832 3.537 7.512 1.00 88.25 218 TYR A O 1
ATOM 1796 N N . ILE A 1 219 ? -1.328 3.956 9.659 1.00 90.69 219 ILE A N 1
ATOM 1797 C CA . ILE A 1 219 ? 0.108 4.150 9.442 1.00 90.69 219 ILE A CA 1
ATOM 1798 C C . ILE A 1 219 ? 0.750 2.885 8.863 1.00 90.69 219 ILE A C 1
ATOM 1800 O O . ILE A 1 219 ? 1.512 2.977 7.903 1.00 90.69 219 ILE A O 1
ATOM 1804 N N . GLN A 1 220 ? 0.413 1.701 9.385 1.00 90.62 220 GLN A N 1
ATOM 1805 C CA . GLN A 1 220 ? 0.963 0.433 8.894 1.00 90.62 220 GLN A CA 1
ATOM 1806 C C . GLN A 1 220 ? 0.668 0.210 7.403 1.00 90.62 220 GLN A C 1
ATOM 1808 O O . GLN A 1 220 ? 1.540 -0.207 6.639 1.00 90.62 220 GLN A O 1
ATOM 1813 N N . VAL A 1 221 ? -0.566 0.480 6.981 1.00 88.00 221 VAL A N 1
ATOM 1814 C CA . VAL A 1 221 ? -1.012 0.272 5.598 1.00 88.00 221 VAL A CA 1
ATOM 1815 C C . VAL A 1 221 ? -0.438 1.342 4.683 1.00 88.00 221 VAL A C 1
ATOM 1817 O O . VAL A 1 221 ? 0.054 1.005 3.605 1.00 88.00 221 VAL A O 1
ATOM 1820 N N . LEU A 1 222 ? -0.444 2.606 5.119 1.00 90.06 222 LEU A N 1
ATOM 1821 C CA . LEU A 1 222 ? 0.193 3.689 4.379 1.00 90.06 222 LEU A CA 1
ATOM 1822 C C . LEU A 1 222 ? 1.660 3.385 4.128 1.00 90.06 222 LEU A C 1
ATOM 1824 O O . LEU A 1 222 ? 2.093 3.461 2.982 1.00 90.06 222 LEU A O 1
ATOM 1828 N N . PHE A 1 223 ? 2.396 2.988 5.165 1.00 91.12 223 PHE A N 1
ATOM 1829 C CA . PHE A 1 223 ? 3.792 2.609 5.025 1.00 91.12 223 PHE A CA 1
ATOM 1830 C C . PHE A 1 223 ? 3.940 1.473 4.011 1.00 91.12 223 PHE A C 1
ATOM 1832 O O . PHE A 1 223 ? 4.658 1.627 3.030 1.00 91.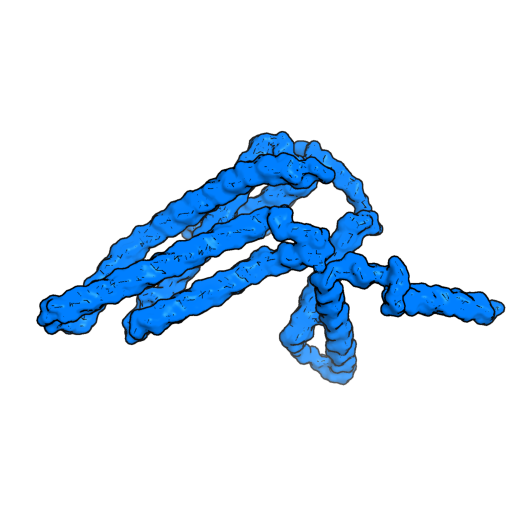12 223 PHE A O 1
ATOM 1839 N N . ARG A 1 224 ? 3.186 0.377 4.167 1.00 89.56 224 ARG A N 1
ATOM 1840 C CA . ARG A 1 224 ? 3.280 -0.788 3.274 1.00 89.56 224 ARG A CA 1
ATOM 1841 C C . ARG A 1 224 ? 3.067 -0.438 1.799 1.00 89.56 224 ARG A C 1
ATOM 1843 O O . ARG A 1 224 ? 3.787 -0.950 0.949 1.00 89.56 224 ARG A O 1
ATOM 1850 N N . MET A 1 225 ? 2.071 0.391 1.491 1.00 86.50 225 MET A N 1
ATOM 1851 C CA . MET A 1 225 ? 1.712 0.710 0.103 1.00 86.50 225 MET A CA 1
ATOM 1852 C C . MET A 1 225 ? 2.608 1.795 -0.508 1.00 86.50 225 MET A C 1
ATOM 1854 O O . MET A 1 225 ? 2.857 1.770 -1.710 1.00 86.50 225 MET A O 1
ATOM 1858 N N . ASN A 1 226 ? 3.100 2.735 0.305 1.00 91.25 226 ASN A N 1
ATOM 1859 C CA . ASN A 1 226 ? 3.868 3.888 -0.169 1.00 91.25 226 ASN A CA 1
ATOM 1860 C C . ASN A 1 226 ? 5.380 3.681 -0.130 1.00 91.25 226 ASN A C 1
ATOM 1862 O O . ASN A 1 226 ? 6.090 4.376 -0.853 1.00 91.25 226 ASN A O 1
ATOM 1866 N N . PHE A 1 227 ? 5.875 2.744 0.683 1.00 90.81 227 PHE A N 1
ATOM 1867 C CA . PHE A 1 227 ? 7.305 2.546 0.915 1.00 90.81 227 PHE A CA 1
ATOM 1868 C C . PHE A 1 227 ? 8.100 2.442 -0.391 1.00 90.81 227 PHE A C 1
ATOM 1870 O O . PHE A 1 227 ? 9.041 3.202 -0.604 1.00 90.81 227 PHE A O 1
ATOM 1877 N N . LEU A 1 228 ? 7.665 1.574 -1.307 1.00 89.50 228 LEU A N 1
ATOM 1878 C CA . LEU A 1 228 ? 8.340 1.385 -2.589 1.00 89.50 228 LEU A CA 1
ATOM 1879 C C . LEU A 1 228 ? 8.295 2.654 -3.457 1.00 89.50 228 LEU A C 1
ATOM 1881 O O . LEU A 1 228 ? 9.318 3.078 -3.981 1.00 89.50 228 LEU A O 1
ATOM 1885 N N . VAL A 1 229 ? 7.130 3.293 -3.590 1.00 88.94 229 VAL A N 1
ATOM 1886 C CA . VAL A 1 229 ? 6.975 4.473 -4.458 1.00 88.94 229 VAL A CA 1
ATOM 1887 C C . VAL A 1 229 ? 7.765 5.670 -3.947 1.00 88.94 229 VAL A C 1
ATOM 1889 O O . VAL A 1 229 ? 8.361 6.379 -4.753 1.00 88.94 229 VAL A O 1
ATOM 1892 N N . ILE A 1 230 ? 7.820 5.884 -2.632 1.00 89.00 230 ILE A N 1
ATOM 1893 C CA . ILE A 1 230 ? 8.637 6.947 -2.036 1.00 89.00 230 ILE A CA 1
ATOM 1894 C C . ILE A 1 230 ? 10.112 6.731 -2.386 1.00 89.00 230 ILE A C 1
ATOM 1896 O O . ILE A 1 230 ? 10.775 7.672 -2.820 1.00 89.00 230 ILE A O 1
ATOM 1900 N N . LEU A 1 231 ? 10.605 5.493 -2.278 1.00 88.81 231 LEU A N 1
ATOM 1901 C CA . LEU A 1 231 ? 11.974 5.159 -2.671 1.00 88.81 231 LEU A CA 1
ATOM 1902 C C . LEU A 1 231 ? 12.219 5.424 -4.161 1.00 88.81 231 LEU A C 1
ATOM 1904 O O . LEU A 1 231 ? 13.201 6.082 -4.498 1.00 88.81 231 LEU A O 1
ATOM 1908 N N . LEU A 1 232 ? 11.307 5.014 -5.051 1.00 86.94 232 LEU A N 1
ATOM 1909 C CA . LEU A 1 232 ? 11.415 5.339 -6.480 1.00 86.94 232 LEU A CA 1
ATOM 1910 C C . LEU A 1 232 ? 11.410 6.855 -6.738 1.00 86.94 232 LEU A C 1
ATOM 1912 O O . LEU A 1 232 ? 12.185 7.332 -7.564 1.00 86.94 232 LEU A O 1
ATOM 1916 N N . CYS A 1 233 ? 10.576 7.627 -6.036 1.00 87.06 233 CYS A N 1
ATOM 1917 C CA . CYS A 1 233 ? 10.526 9.084 -6.183 1.00 87.06 233 CYS A CA 1
ATOM 1918 C C . CYS A 1 233 ? 11.858 9.739 -5.802 1.00 87.06 233 CYS A C 1
ATOM 1920 O O . CYS A 1 233 ? 12.316 10.642 -6.504 1.00 87.06 233 CYS A O 1
ATOM 1922 N N . VAL A 1 234 ? 12.488 9.266 -4.722 1.00 85.81 234 VAL A N 1
ATOM 1923 C CA . VAL A 1 234 ? 13.811 9.728 -4.282 1.00 85.81 234 VAL A CA 1
ATOM 1924 C C . VAL A 1 234 ? 14.881 9.343 -5.304 1.00 85.81 234 VAL A C 1
ATOM 1926 O O . VAL A 1 234 ? 15.649 10.208 -5.723 1.00 85.81 234 VAL A O 1
ATOM 1929 N N . VAL A 1 235 ? 14.902 8.085 -5.757 1.00 84.38 235 VAL A N 1
ATOM 1930 C CA . VAL A 1 235 ? 15.903 7.573 -6.710 1.00 84.38 235 VAL A CA 1
ATOM 1931 C C . VAL A 1 235 ? 15.817 8.286 -8.059 1.00 84.38 235 VAL A C 1
ATOM 1933 O O . VAL A 1 235 ? 16.828 8.780 -8.547 1.00 84.38 235 VAL A O 1
ATOM 1936 N N . PHE A 1 236 ? 14.623 8.407 -8.640 1.00 82.81 236 PHE A N 1
ATOM 1937 C CA . PHE A 1 236 ? 14.427 8.966 -9.984 1.00 82.81 236 PHE A CA 1
ATOM 1938 C C . PHE A 1 236 ? 14.140 10.471 -10.015 1.00 82.81 236 PHE A C 1
ATOM 1940 O O . PHE A 1 236 ? 13.919 11.038 -11.091 1.00 82.81 236 PHE A O 1
ATOM 1947 N N . ARG A 1 237 ? 14.095 11.130 -8.848 1.00 83.56 237 ARG A N 1
ATOM 1948 C CA . ARG A 1 237 ? 13.727 12.550 -8.694 1.00 83.56 237 ARG A CA 1
ATOM 1949 C C . ARG A 1 237 ? 12.428 12.902 -9.420 1.00 83.56 237 ARG A C 1
ATOM 1951 O O . ARG A 1 237 ? 12.317 13.926 -10.099 1.00 83.56 237 ARG A O 1
ATOM 1958 N N . LYS A 1 238 ? 11.436 12.022 -9.312 1.00 81.62 238 LYS A N 1
ATOM 1959 C CA . LYS A 1 238 ? 10.108 12.222 -9.895 1.00 81.62 238 LYS A CA 1
ATOM 1960 C C . LYS A 1 238 ? 9.117 12.597 -8.805 1.00 81.62 238 LYS A C 1
ATOM 1962 O O . LYS A 1 238 ? 9.236 12.178 -7.658 1.00 81.62 238 LYS A O 1
ATOM 1967 N N . THR A 1 239 ? 8.130 13.403 -9.175 1.00 83.06 239 THR A N 1
ATOM 1968 C CA . THR A 1 239 ? 7.050 13.778 -8.267 1.00 83.06 239 THR A CA 1
ATOM 1969 C C . THR A 1 239 ? 6.175 12.566 -7.963 1.00 83.06 239 THR A C 1
ATOM 1971 O O . THR A 1 239 ? 5.886 11.757 -8.844 1.00 83.06 239 THR A O 1
ATOM 1974 N N . TYR A 1 240 ? 5.709 12.471 -6.719 1.00 79.75 240 TYR A N 1
ATOM 1975 C CA . TYR A 1 240 ? 4.861 11.377 -6.238 1.00 79.75 240 TYR A CA 1
ATOM 1976 C C . TYR A 1 240 ? 3.612 11.151 -7.110 1.00 79.75 240 TYR A C 1
ATOM 1978 O O . TYR A 1 240 ? 3.233 10.014 -7.387 1.00 79.75 240 TYR A O 1
ATOM 1986 N N . MET A 1 241 ? 3.038 12.232 -7.648 1.00 80.38 241 MET A N 1
ATOM 1987 C CA . MET A 1 241 ? 1.861 12.179 -8.522 1.00 80.38 241 MET A CA 1
ATOM 1988 C C . MET A 1 241 ? 2.102 11.469 -9.862 1.00 80.38 241 MET A C 1
ATOM 1990 O O . MET A 1 241 ? 1.138 11.008 -10.469 1.00 80.38 241 MET A O 1
ATOM 1994 N N . LYS A 1 242 ? 3.358 11.313 -10.318 1.00 77.94 242 LYS A N 1
ATOM 1995 C CA . LYS A 1 242 ? 3.651 10.501 -11.515 1.00 77.94 242 LYS A CA 1
ATOM 1996 C C . LYS A 1 242 ? 3.283 9.033 -11.313 1.00 77.94 242 LYS A C 1
ATOM 1998 O O . LYS A 1 242 ? 2.880 8.373 -12.264 1.00 77.94 242 LYS A O 1
ATOM 2003 N N . TYR A 1 243 ? 3.336 8.543 -10.078 1.00 83.50 243 TYR A N 1
ATOM 2004 C CA . TYR A 1 243 ? 2.935 7.186 -9.715 1.00 83.50 243 TYR A CA 1
ATOM 2005 C C . TYR A 1 243 ? 1.465 7.125 -9.290 1.00 83.50 243 TYR A C 1
ATOM 2007 O O . TYR A 1 243 ? 1.156 6.474 -8.298 1.00 83.50 243 TYR A O 1
ATOM 2015 N N . TYR A 1 244 ? 0.569 7.798 -10.028 1.00 80.81 244 TYR A N 1
ATOM 2016 C CA . TYR A 1 244 ? -0.821 8.128 -9.657 1.00 80.81 244 TYR A CA 1
ATOM 2017 C C . TYR A 1 244 ? -1.642 7.005 -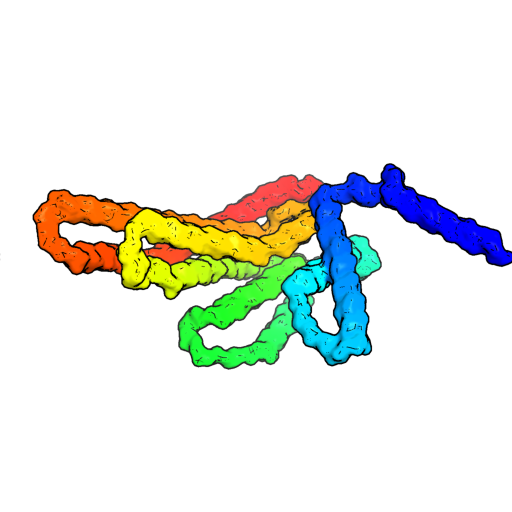8.997 1.00 80.81 244 TYR A C 1
ATOM 2019 O O . TYR A 1 244 ? -2.521 7.287 -8.184 1.00 80.81 244 TYR A O 1
ATOM 2027 N N . PHE A 1 245 ? -1.357 5.739 -9.309 1.00 82.75 245 PHE A N 1
ATOM 2028 C CA . PHE A 1 245 ? -2.029 4.579 -8.730 1.00 82.75 245 PHE A CA 1
ATOM 2029 C C . PHE A 1 245 ? -1.886 4.495 -7.198 1.00 82.75 245 PHE A C 1
ATOM 2031 O O . PHE A 1 245 ? -2.853 4.198 -6.500 1.00 82.75 245 PHE A O 1
ATOM 2038 N N . VAL A 1 246 ? -0.706 4.795 -6.648 1.00 85.81 246 VAL A N 1
ATOM 2039 C CA . VAL A 1 246 ? -0.453 4.722 -5.196 1.00 85.81 246 VAL A CA 1
ATOM 2040 C C . VAL A 1 246 ? -1.026 5.916 -4.411 1.00 85.81 246 VAL A C 1
ATOM 2042 O O . VAL A 1 246 ? -1.680 5.672 -3.389 1.00 85.81 246 VAL A O 1
ATOM 2045 N N . PRO A 1 247 ? -0.903 7.179 -4.877 1.00 83.25 247 PRO A N 1
ATOM 2046 C CA . PRO A 1 247 ? -1.656 8.311 -4.344 1.00 83.25 247 PRO A CA 1
ATOM 2047 C C . PRO A 1 247 ? -3.158 8.044 -4.322 1.00 83.25 247 PRO A C 1
ATOM 2049 O O . PRO A 1 247 ? -3.797 8.286 -3.305 1.00 83.25 247 PRO A O 1
ATOM 2052 N N . LEU A 1 248 ? -3.706 7.463 -5.392 1.00 81.25 248 LEU A N 1
ATOM 2053 C CA . LEU A 1 248 ? -5.127 7.141 -5.493 1.00 81.25 248 LEU A CA 1
ATOM 2054 C C . LEU A 1 248 ? -5.590 6.169 -4.397 1.00 81.25 248 LEU A C 1
ATOM 2056 O O . LEU A 1 248 ? -6.580 6.426 -3.710 1.00 81.25 248 LEU A O 1
ATOM 2060 N N . ILE A 1 249 ? -4.859 5.068 -4.198 1.00 83.19 249 ILE A N 1
ATOM 2061 C CA . ILE A 1 249 ? -5.158 4.109 -3.125 1.00 83.19 249 ILE A CA 1
ATOM 2062 C C . ILE A 1 249 ? -5.029 4.782 -1.758 1.00 83.19 249 ILE A C 1
ATOM 2064 O O . ILE A 1 249 ? -5.870 4.566 -0.887 1.00 83.19 249 ILE A O 1
ATOM 2068 N N . THR A 1 250 ? -3.998 5.608 -1.578 1.00 86.19 250 THR A N 1
ATOM 2069 C CA . THR A 1 250 ? -3.768 6.354 -0.339 1.00 86.19 250 THR A CA 1
ATOM 2070 C C . THR A 1 250 ? -4.948 7.268 -0.026 1.00 86.19 250 THR A C 1
ATOM 2072 O O . THR A 1 250 ? -5.480 7.187 1.075 1.00 86.19 250 THR A O 1
ATOM 2075 N N . THR A 1 251 ? -5.436 8.057 -0.987 1.00 81.56 251 THR A N 1
ATOM 2076 C CA . THR A 1 251 ? -6.582 8.954 -0.780 1.00 81.56 251 THR A CA 1
ATOM 2077 C C . THR A 1 251 ? -7.862 8.195 -0.446 1.00 81.56 251 THR A C 1
ATOM 2079 O O . THR A 1 251 ? -8.556 8.555 0.505 1.00 81.56 251 THR A O 1
ATOM 2082 N N . ALA A 1 252 ? -8.165 7.116 -1.169 1.00 79.12 252 ALA A N 1
ATOM 2083 C CA . ALA A 1 252 ? -9.330 6.292 -0.860 1.00 79.12 252 ALA A CA 1
ATOM 2084 C C . ALA A 1 252 ? -9.225 5.649 0.528 1.00 79.12 252 ALA A C 1
ATOM 2086 O O . ALA A 1 252 ? -10.210 5.557 1.264 1.00 79.12 252 ALA A O 1
ATOM 2087 N N . TYR A 1 253 ? -8.016 5.247 0.919 1.00 81.06 253 TYR A N 1
ATOM 2088 C CA . TYR A 1 253 ? -7.768 4.702 2.239 1.00 81.06 253 TYR A CA 1
ATOM 2089 C C . TYR A 1 253 ? -7.937 5.756 3.339 1.00 81.06 253 TYR A C 1
ATOM 2091 O O . TYR A 1 253 ? -8.639 5.497 4.318 1.00 81.06 253 TYR A O 1
ATOM 2099 N N . THR A 1 254 ? -7.389 6.958 3.160 1.00 85.81 254 THR A N 1
ATOM 2100 C CA . THR A 1 254 ? -7.598 8.100 4.062 1.00 85.81 254 THR A CA 1
ATOM 2101 C C . THR A 1 254 ? -9.075 8.412 4.225 1.00 85.81 254 THR A C 1
ATOM 2103 O O . THR A 1 254 ? -9.540 8.570 5.351 1.00 85.81 254 THR A O 1
ATOM 2106 N N . LEU A 1 255 ? -9.841 8.418 3.135 1.00 82.81 255 LEU A N 1
ATOM 2107 C CA . LEU A 1 255 ? -11.276 8.653 3.206 1.00 82.81 255 LEU A CA 1
ATOM 2108 C C . LEU A 1 255 ? -12.013 7.538 3.959 1.00 82.81 255 LEU A C 1
ATOM 2110 O O . LEU A 1 255 ? -12.875 7.815 4.793 1.00 82.81 255 LEU A O 1
ATOM 2114 N N . SER A 1 256 ? -11.660 6.274 3.719 1.00 80.12 256 SER A N 1
ATOM 2115 C CA . SER A 1 256 ? -12.241 5.151 4.464 1.00 80.12 256 SER A CA 1
ATOM 2116 C C . SER A 1 256 ? -11.934 5.238 5.967 1.00 80.12 256 SER A C 1
ATOM 2118 O O . SER A 1 256 ? -12.798 4.984 6.801 1.00 80.12 256 SER A O 1
ATOM 2120 N N . ALA A 1 257 ? -10.727 5.668 6.342 1.00 83.25 257 ALA A N 1
ATOM 2121 C CA . ALA A 1 257 ? -10.356 5.869 7.738 1.00 83.25 257 ALA A CA 1
ATOM 2122 C C . ALA A 1 257 ? -11.078 7.081 8.354 1.00 83.25 257 ALA A C 1
ATOM 2124 O O . ALA A 1 257 ? -11.543 7.006 9.494 1.00 83.25 257 ALA A O 1
ATOM 2125 N N . ALA A 1 258 ? -11.222 8.174 7.600 1.00 84.69 258 ALA A N 1
ATOM 2126 C CA . ALA A 1 258 ? -11.932 9.375 8.030 1.00 84.69 258 ALA A CA 1
ATOM 2127 C C . ALA A 1 258 ? -13.419 9.087 8.274 1.00 84.69 258 ALA A C 1
ATOM 2129 O O . ALA A 1 258 ? -13.928 9.384 9.350 1.00 84.69 258 ALA A O 1
ATOM 2130 N N . THR A 1 259 ? -14.092 8.422 7.331 1.00 81.75 259 THR A N 1
ATOM 2131 C CA . THR A 1 259 ? -15.501 8.012 7.473 1.00 81.75 259 THR A CA 1
ATOM 2132 C C . THR A 1 259 ? -15.709 7.081 8.667 1.00 81.75 259 THR A C 1
ATOM 2134 O O . THR A 1 259 ? -16.646 7.280 9.436 1.00 81.75 259 THR A O 1
ATOM 2137 N N . MET A 1 260 ? -14.798 6.129 8.907 1.00 78.62 260 MET A N 1
ATOM 2138 C CA . MET A 1 260 ? -14.833 5.301 10.120 1.00 78.62 260 MET A CA 1
ATOM 2139 C C . MET A 1 260 ? -14.673 6.113 11.400 1.00 78.62 260 MET A C 1
ATOM 2141 O O . MET A 1 260 ? -15.372 5.857 12.378 1.00 78.62 260 MET A O 1
ATOM 2145 N N . THR A 1 261 ? -13.755 7.075 11.404 1.00 83.81 261 THR A N 1
ATOM 2146 C CA . THR A 1 261 ? -13.498 7.923 12.573 1.00 83.81 261 THR A CA 1
ATOM 2147 C C . THR A 1 261 ? -14.717 8.784 12.889 1.00 83.81 261 THR A C 1
ATOM 2149 O O . THR A 1 261 ? -15.171 8.792 14.029 1.00 83.81 261 THR A O 1
ATOM 2152 N N . VAL A 1 262 ? -15.303 9.427 11.874 1.00 84.31 262 VAL A N 1
ATOM 2153 C CA . VAL A 1 262 ? -16.543 10.208 12.005 1.00 84.31 262 VAL A CA 1
ATOM 2154 C C . VAL A 1 262 ? -17.677 9.336 12.541 1.00 84.31 262 VAL A C 1
ATOM 2156 O O . VAL A 1 262 ? -18.366 9.738 13.474 1.00 84.31 262 VAL A O 1
ATOM 2159 N N . TRP A 1 263 ? -17.831 8.117 12.021 1.00 79.62 263 TRP A N 1
ATOM 2160 C CA . TRP A 1 263 ? -18.869 7.196 12.481 1.00 79.62 263 TRP A CA 1
ATOM 2161 C C . TRP A 1 263 ? -18.716 6.812 13.956 1.00 79.62 263 TRP A C 1
ATOM 2163 O O . TRP A 1 263 ? -19.680 6.804 14.717 1.00 79.62 263 TRP A O 1
ATOM 2173 N N . VAL A 1 264 ? -17.488 6.514 14.378 1.00 78.62 264 VAL A N 1
ATOM 2174 C CA . VAL A 1 264 ? -17.175 6.178 15.771 1.00 78.62 264 VAL A CA 1
ATOM 2175 C C . VAL A 1 264 ? -17.459 7.364 16.698 1.00 78.62 264 VAL A C 1
ATOM 2177 O O . VAL A 1 264 ? -18.039 7.176 17.766 1.00 78.62 264 VAL A O 1
ATOM 2180 N N . LEU A 1 265 ? -17.109 8.585 16.287 1.00 82.50 265 LEU A N 1
ATOM 2181 C CA . LEU A 1 265 ? -17.423 9.799 17.046 1.00 82.50 265 LEU A CA 1
ATOM 2182 C C . LEU A 1 265 ? -18.937 10.029 17.159 1.00 82.50 265 LEU A C 1
ATOM 2184 O O . LEU A 1 265 ? -19.418 10.356 18.242 1.00 82.50 265 LEU A O 1
ATOM 2188 N N . LEU A 1 266 ? -19.688 9.795 16.080 1.00 82.62 266 LEU A N 1
ATOM 2189 C CA . LEU A 1 266 ? -21.147 9.910 16.067 1.00 82.62 266 LEU A CA 1
ATOM 2190 C C . LEU A 1 266 ? -21.812 8.907 17.021 1.00 82.62 266 LEU A C 1
ATOM 2192 O O . LEU A 1 266 ? -22.699 9.285 17.783 1.00 82.62 266 LEU A O 1
ATOM 2196 N N . LEU A 1 267 ? -21.344 7.655 17.053 1.00 77.44 267 LEU A N 1
ATOM 2197 C CA . LEU A 1 267 ? -21.827 6.655 18.012 1.00 77.44 267 LEU A CA 1
ATOM 2198 C C . LEU A 1 267 ? -21.583 7.081 19.465 1.00 77.44 267 LEU A C 1
ATOM 2200 O O . LEU A 1 267 ? -22.476 6.956 20.301 1.00 77.44 267 LEU A O 1
ATOM 2204 N N . PHE A 1 268 ? -20.400 7.616 19.776 1.00 77.94 268 PHE A N 1
ATOM 2205 C CA . PHE A 1 268 ? -20.116 8.100 21.129 1.00 77.94 268 PHE A CA 1
ATOM 2206 C C . PHE A 1 268 ? -20.943 9.327 21.506 1.00 77.94 268 PHE A C 1
ATOM 2208 O O . PHE A 1 268 ? -21.364 9.436 22.658 1.00 77.94 268 PHE A O 1
ATOM 2215 N N . PHE A 1 269 ? -21.206 10.221 20.553 1.00 82.56 269 PHE A N 1
ATOM 2216 C CA . PHE A 1 269 ? -22.086 11.362 20.769 1.00 82.56 269 PHE A CA 1
ATOM 2217 C C . PHE A 1 269 ? -23.512 10.904 21.106 1.00 82.56 269 PHE A C 1
ATOM 2219 O O . PHE A 1 269 ? -24.044 11.298 22.141 1.00 82.56 269 PHE A O 1
ATOM 2226 N N . LEU A 1 270 ? -24.081 9.985 20.314 1.00 78.81 270 LEU A N 1
ATOM 2227 C CA . LEU A 1 270 ? -25.407 9.407 20.568 1.00 78.81 270 LEU A CA 1
ATOM 2228 C C . LEU A 1 270 ? -25.487 8.696 21.928 1.00 78.81 270 LEU A C 1
ATOM 2230 O O . LEU A 1 270 ? -26.463 8.864 22.660 1.00 78.81 270 LEU A O 1
ATOM 2234 N N . GLU A 1 271 ? -24.453 7.938 22.304 1.00 73.88 271 GLU A N 1
ATOM 2235 C CA . GLU A 1 271 ? -24.375 7.294 23.623 1.00 73.88 271 GLU A CA 1
ATOM 2236 C C . GLU A 1 271 ? -24.338 8.305 24.769 1.00 73.88 271 GLU A C 1
ATOM 2238 O O . GLU A 1 271 ? -24.984 8.098 25.799 1.00 73.88 271 GLU A O 1
ATOM 2243 N N . SER A 1 272 ? -23.594 9.400 24.597 1.00 76.56 272 SER A N 1
ATOM 2244 C CA . SER A 1 272 ? -23.522 10.479 25.580 1.00 76.56 272 SER A CA 1
ATOM 2245 C C . SER A 1 272 ? -24.883 11.155 25.754 1.00 76.56 272 SER A C 1
ATOM 2247 O O . SER A 1 272 ? -25.352 11.296 26.884 1.00 76.56 272 SER A O 1
ATOM 2249 N N . SER A 1 273 ? -25.556 11.498 24.651 1.00 78.50 273 SER A N 1
ATOM 2250 C CA . SER A 1 273 ? -26.888 12.115 24.667 1.00 78.50 273 SER A CA 1
ATOM 2251 C C . SER A 1 273 ? -27.943 11.207 25.305 1.00 78.50 273 SER A C 1
ATOM 2253 O O . SER A 1 273 ? -28.720 11.664 26.140 1.00 78.50 273 SER A O 1
ATOM 2255 N N . CYS A 1 274 ? -27.944 9.908 24.984 1.00 69.31 274 CYS A N 1
ATOM 2256 C CA . CYS A 1 274 ? -28.875 8.937 25.567 1.00 69.31 274 CYS A CA 1
ATOM 2257 C C . CYS A 1 274 ? -28.643 8.754 27.079 1.00 69.31 274 CYS A C 1
ATOM 2259 O O . CYS A 1 274 ? -29.592 8.753 27.859 1.00 69.31 274 CYS A O 1
ATOM 2261 N N . SER A 1 275 ? -27.378 8.682 27.511 1.00 68.25 275 SER A N 1
ATOM 2262 C CA . SER A 1 275 ? -27.010 8.587 28.931 1.00 68.25 275 SER A CA 1
ATOM 2263 C C . SER A 1 275 ? -27.426 9.828 29.729 1.00 68.25 275 SER A C 1
ATOM 2265 O O . SER A 1 275 ? -27.892 9.711 30.861 1.00 68.25 275 SER A O 1
ATOM 2267 N N . GLN A 1 276 ? -27.302 11.022 29.140 1.00 72.50 276 GLN A N 1
ATOM 2268 C CA . GLN A 1 276 ? -27.781 12.264 29.753 1.00 72.50 276 GLN A CA 1
ATOM 2269 C C . GLN A 1 276 ? -29.311 12.298 29.860 1.00 72.50 276 GLN A C 1
ATOM 2271 O O . GLN A 1 276 ? -29.823 12.596 30.936 1.00 72.50 276 GLN A O 1
ATOM 2276 N N . HIS A 1 277 ? -30.033 11.925 28.799 1.00 67.69 277 HIS A N 1
ATOM 2277 C CA . HIS A 1 277 ? -31.500 11.869 28.809 1.00 67.69 277 HIS A CA 1
ATOM 2278 C C . HIS A 1 277 ? -32.062 10.870 29.828 1.00 67.69 277 HIS A C 1
ATOM 2280 O O . HIS A 1 277 ? -33.093 11.118 30.446 1.00 67.69 277 HIS A O 1
ATOM 2286 N N . LEU A 1 278 ? -31.377 9.748 30.044 1.00 63.69 278 LEU A N 1
ATOM 2287 C CA . LEU A 1 278 ? -31.779 8.778 31.058 1.00 63.69 278 LEU A CA 1
ATOM 2288 C C . LEU A 1 278 ? -31.565 9.280 32.491 1.00 63.69 278 LEU A C 1
ATOM 2290 O O . LEU A 1 278 ? -32.353 8.945 33.371 1.00 63.69 278 LEU A O 1
ATOM 2294 N N . LYS A 1 279 ? -30.532 10.100 32.731 1.00 66.94 279 LYS A N 1
ATOM 2295 C CA . LYS A 1 279 ? -30.296 10.724 34.043 1.00 66.94 279 LYS A CA 1
ATOM 2296 C C . LYS A 1 279 ? -31.345 11.780 34.386 1.00 66.94 279 LYS A C 1
ATOM 2298 O O . LYS A 1 279 ? -31.658 11.940 35.559 1.00 66.94 279 LYS A O 1
ATOM 2303 N N . THR A 1 280 ? -31.883 12.491 33.395 1.00 64.81 280 THR A N 1
ATOM 2304 C CA . THR A 1 280 ? -32.899 13.532 33.623 1.00 64.81 280 THR A CA 1
ATOM 2305 C C . THR A 1 280 ? -34.301 12.970 33.849 1.00 64.81 280 THR A C 1
ATOM 2307 O O . THR A 1 280 ? -35.117 13.636 34.476 1.00 64.81 280 THR A O 1
ATOM 2310 N N . MET A 1 281 ? -34.589 11.741 33.403 1.00 57.81 281 MET A N 1
ATOM 2311 C CA . MET A 1 281 ? -35.912 11.123 33.562 1.00 57.81 281 MET A CA 1
ATOM 2312 C C . MET A 1 281 ? -36.187 10.504 34.946 1.00 57.81 281 MET A C 1
ATOM 2314 O O . MET A 1 281 ? -37.263 9.949 35.135 1.00 57.81 281 MET A O 1
ATOM 2318 N N . ASN A 1 282 ? -35.273 10.598 35.925 1.00 50.91 282 ASN A N 1
ATOM 2319 C CA . ASN A 1 282 ? -35.462 10.106 37.306 1.00 50.91 282 ASN A CA 1
ATOM 2320 C C . ASN A 1 282 ? -35.983 8.656 37.428 1.00 50.91 282 ASN A C 1
ATOM 2322 O O . ASN A 1 282 ? -36.505 8.250 38.466 1.00 50.91 282 ASN A O 1
ATOM 2326 N N . VAL A 1 283 ? -35.828 7.837 36.387 1.00 55.19 283 VAL A N 1
ATOM 2327 C CA . VAL A 1 283 ? -36.160 6.419 36.463 1.00 55.19 283 VAL A CA 1
ATOM 2328 C C . VAL A 1 283 ? -35.038 5.760 37.250 1.00 55.19 283 VAL A C 1
ATOM 2330 O O . VAL A 1 283 ? -33.882 5.782 36.823 1.00 55.19 283 VAL A O 1
ATOM 2333 N N . SER A 1 284 ? -35.385 5.155 38.389 1.00 46.97 284 SER A N 1
ATOM 2334 C CA . SER A 1 284 ? -34.553 4.179 39.102 1.00 46.97 284 SER A CA 1
ATOM 2335 C C . SER A 1 284 ? -34.385 2.942 38.210 1.00 46.97 284 SER A C 1
ATOM 2337 O O . SER A 1 284 ? -34.978 1.884 38.411 1.00 46.97 284 SER A O 1
ATOM 2339 N N . ALA A 1 285 ? -33.668 3.112 37.103 1.00 49.91 285 ALA A N 1
ATOM 2340 C CA . ALA A 1 285 ? -33.432 2.074 36.134 1.00 49.91 285 ALA A CA 1
ATOM 2341 C C . ALA A 1 285 ? -32.284 1.232 36.673 1.00 49.91 285 ALA A C 1
ATOM 2343 O O . ALA A 1 285 ? -31.138 1.680 36.739 1.00 49.91 285 ALA A O 1
ATOM 2344 N N . SER A 1 286 ? -32.592 -0.016 37.025 1.00 52.75 286 SER A N 1
ATOM 2345 C CA . SER A 1 286 ? -31.584 -1.067 37.102 1.00 52.75 286 SER A CA 1
ATOM 2346 C C . SER A 1 286 ? -30.626 -0.924 35.913 1.00 52.75 286 SER A C 1
ATOM 2348 O O . SER A 1 286 ? -31.068 -0.804 34.765 1.00 52.75 286 SER A O 1
ATOM 2350 N N . ASN A 1 287 ? -29.315 -0.931 36.180 1.00 58.28 287 ASN A N 1
ATOM 2351 C CA . ASN A 1 287 ? -28.244 -0.795 35.182 1.00 58.28 287 ASN A CA 1
ATOM 2352 C C . ASN A 1 287 ? -28.412 -1.727 33.956 1.00 58.28 287 ASN A C 1
ATOM 2354 O O . ASN A 1 287 ? -27.793 -1.489 32.916 1.00 58.28 287 ASN A O 1
ATOM 2358 N N . SER A 1 288 ? -29.232 -2.783 34.056 1.00 57.59 288 SER A N 1
ATOM 2359 C CA . SER A 1 288 ? -29.584 -3.687 32.957 1.00 57.59 288 SER A CA 1
ATOM 2360 C C . SER A 1 288 ? -30.517 -3.066 31.904 1.00 57.59 288 SER A C 1
ATOM 2362 O O . SER A 1 288 ? -30.292 -3.288 30.715 1.00 57.59 288 SER A O 1
ATOM 2364 N N . SER A 1 289 ? -31.509 -2.255 32.295 1.00 59.47 289 SER A N 1
ATOM 2365 C CA . SER A 1 289 ? -32.504 -1.670 31.373 1.00 59.47 289 SER A CA 1
ATOM 2366 C C . SER A 1 289 ? -31.882 -0.594 30.472 1.00 59.47 289 SER A C 1
ATOM 2368 O O . SER A 1 289 ? -32.017 -0.626 29.247 1.00 59.47 289 SER A O 1
ATOM 2370 N N . VAL A 1 290 ? -31.062 0.280 31.066 1.00 61.00 290 VAL A N 1
ATOM 2371 C CA . VAL A 1 290 ? -30.292 1.323 30.360 1.00 61.00 290 VAL A CA 1
ATOM 2372 C C . VAL A 1 290 ? -29.334 0.712 29.339 1.00 61.00 290 VAL A C 1
ATOM 2374 O O . VAL A 1 290 ? -29.235 1.157 28.195 1.00 61.00 290 VAL A O 1
ATOM 2377 N N . ARG A 1 291 ? -28.641 -0.362 29.735 1.00 63.31 291 ARG A N 1
ATOM 2378 C CA . ARG A 1 291 ? -27.712 -1.087 28.863 1.00 63.31 291 ARG A CA 1
ATOM 2379 C C . ARG A 1 291 ? -28.440 -1.756 27.696 1.00 63.31 291 ARG A C 1
ATOM 2381 O O . ARG A 1 291 ? -27.896 -1.781 26.594 1.00 63.31 291 ARG A O 1
ATOM 2388 N N . GLY A 1 292 ? -29.655 -2.257 27.922 1.00 68.38 292 GLY A N 1
ATOM 2389 C CA . GLY A 1 292 ? -30.515 -2.832 26.888 1.00 68.38 292 GLY A CA 1
ATOM 2390 C C . GLY A 1 292 ? -30.920 -1.813 25.820 1.00 68.38 292 GLY A C 1
ATOM 2391 O O . GLY A 1 292 ? -30.740 -2.076 24.632 1.00 68.38 292 GLY A O 1
ATOM 2392 N N . GLN A 1 293 ? -31.375 -0.623 26.225 1.00 66.12 293 GLN A N 1
ATOM 2393 C CA . GLN A 1 293 ? -31.781 0.425 25.279 1.00 66.12 293 GLN A CA 1
ATOM 2394 C C . GLN A 1 293 ? -30.603 1.009 24.488 1.00 66.12 293 GLN A C 1
ATOM 2396 O O . GLN A 1 293 ? -30.693 1.147 23.268 1.00 66.12 293 GLN A O 1
ATOM 2401 N N . VAL A 1 294 ? -29.459 1.256 25.138 1.00 66.69 294 VAL A N 1
ATOM 2402 C CA . VAL A 1 294 ? -28.232 1.690 24.443 1.00 66.69 294 VAL A CA 1
ATOM 2403 C C . VAL A 1 294 ? -27.775 0.639 23.425 1.00 66.69 294 VAL A C 1
ATOM 2405 O O . VAL A 1 294 ? -27.359 0.983 22.318 1.00 66.69 294 VAL A O 1
ATOM 2408 N N . LYS A 1 295 ? -27.895 -0.653 23.759 1.00 70.38 295 LYS A N 1
ATOM 2409 C CA . LYS A 1 295 ? -27.572 -1.755 22.841 1.00 70.38 295 LYS A CA 1
ATOM 2410 C C . LYS A 1 295 ? -28.537 -1.807 21.650 1.00 70.38 295 LYS A C 1
ATOM 2412 O O . LYS A 1 295 ? -28.079 -2.032 20.535 1.00 70.38 295 LYS A O 1
ATOM 2417 N N . ALA A 1 296 ? -29.830 -1.547 21.853 1.00 71.75 296 ALA A N 1
ATOM 2418 C CA . ALA A 1 296 ? -30.828 -1.513 20.781 1.00 71.75 296 ALA A CA 1
ATOM 2419 C C . ALA A 1 296 ? -30.587 -0.361 19.787 1.00 71.75 296 ALA A C 1
ATOM 2421 O O . ALA A 1 296 ? -30.531 -0.599 18.581 1.00 71.75 296 ALA A O 1
ATOM 2422 N N . VAL A 1 297 ? -30.352 0.861 20.283 1.00 68.75 297 VAL A N 1
ATOM 2423 C CA . VAL A 1 297 ? -30.029 2.025 19.434 1.00 68.75 297 VAL A CA 1
ATOM 2424 C C . VAL A 1 297 ? -28.716 1.803 18.684 1.00 68.75 297 VAL A C 1
ATOM 2426 O O . VAL A 1 297 ? -28.643 2.045 17.481 1.00 68.75 297 VAL A O 1
ATOM 2429 N N . ARG A 1 298 ? -27.689 1.268 19.359 1.00 71.00 298 ARG A N 1
ATOM 2430 C CA . ARG A 1 298 ? -26.417 0.928 18.709 1.00 71.00 298 ARG A CA 1
ATOM 2431 C C . ARG A 1 298 ? -26.613 -0.110 17.602 1.00 71.00 298 ARG A C 1
ATOM 2433 O O . ARG A 1 298 ? -26.078 0.075 16.517 1.00 71.00 298 ARG A O 1
ATOM 2440 N N . ASN A 1 299 ? -27.391 -1.165 17.844 1.00 73.06 299 ASN A N 1
ATOM 2441 C CA . ASN A 1 299 ? -27.671 -2.192 16.838 1.00 73.06 299 ASN A CA 1
ATOM 2442 C C . ASN A 1 299 ? -28.417 -1.624 15.620 1.00 73.06 299 ASN A C 1
ATOM 2444 O O . ASN A 1 299 ? -28.091 -1.992 14.495 1.00 73.06 299 ASN A O 1
ATOM 2448 N N . PHE A 1 300 ? -29.367 -0.706 15.830 1.00 73.12 300 PHE A N 1
ATOM 2449 C CA . PHE A 1 300 ? -30.078 -0.028 14.744 1.00 73.12 300 PHE A CA 1
ATOM 2450 C C . PHE A 1 300 ? -29.139 0.835 13.891 1.00 73.12 300 PHE A C 1
ATOM 2452 O O . PHE A 1 300 ? -29.157 0.746 12.668 1.00 73.12 300 PHE A O 1
ATOM 2459 N N . VAL A 1 301 ? -28.270 1.630 14.523 1.00 69.06 301 VAL A N 1
ATOM 2460 C CA . VAL A 1 301 ? -27.295 2.469 13.807 1.00 69.06 301 VAL A CA 1
ATOM 2461 C C . VAL A 1 301 ? -26.258 1.609 13.075 1.00 69.06 301 VAL A C 1
ATOM 2463 O O . VAL A 1 301 ? -25.932 1.873 11.919 1.00 69.06 301 VAL A O 1
ATOM 2466 N N . GLU A 1 302 ? -25.766 0.541 13.703 1.00 70.50 302 GLU A N 1
ATOM 2467 C CA . GLU A 1 302 ? -24.810 -0.384 13.082 1.00 70.50 302 GLU A CA 1
ATOM 2468 C C . GLU A 1 302 ? -25.407 -1.115 11.865 1.00 70.50 302 GLU A C 1
ATOM 2470 O O . GLU A 1 302 ? -24.668 -1.394 10.922 1.00 70.50 302 GLU A O 1
ATOM 2475 N N . LEU A 1 303 ? -26.726 -1.352 11.821 1.00 71.81 303 LEU A N 1
ATOM 2476 C CA . LEU A 1 303 ? -27.392 -1.989 10.678 1.00 71.81 303 LEU A CA 1
ATOM 2477 C C . LEU A 1 303 ? -27.133 -1.234 9.362 1.00 71.81 303 LEU A C 1
ATOM 2479 O O . LEU A 1 303 ? -26.786 -1.855 8.362 1.00 71.81 303 LEU A O 1
ATOM 2483 N N . TYR A 1 304 ? -27.213 0.101 9.385 1.00 70.06 304 TYR A N 1
ATOM 2484 C CA . TYR A 1 304 ? -27.062 0.950 8.194 1.00 70.06 304 TYR A CA 1
ATOM 2485 C C . TYR A 1 304 ? -25.620 1.388 7.908 1.00 70.06 304 TYR A C 1
ATOM 2487 O O . TYR A 1 304 ? -25.321 1.924 6.839 1.00 70.06 304 TYR A O 1
ATOM 2495 N N . ARG A 1 305 ? -24.689 1.159 8.841 1.00 70.94 305 ARG A N 1
ATOM 2496 C CA . ARG A 1 305 ? -23.291 1.595 8.707 1.00 70.94 305 ARG A CA 1
ATOM 2497 C C . ARG A 1 305 ? -22.610 1.012 7.472 1.00 70.94 305 ARG A C 1
ATOM 2499 O O . ARG A 1 305 ? -21.832 1.705 6.820 1.00 70.94 305 ARG A O 1
ATOM 2506 N N . LYS A 1 306 ? -22.854 -0.269 7.176 1.00 66.12 306 LYS A N 1
ATOM 2507 C CA . LYS A 1 306 ? -22.200 -0.963 6.056 1.00 66.12 306 LYS A CA 1
ATOM 2508 C C . LYS A 1 306 ? -22.545 -0.326 4.723 1.00 66.12 306 LYS A C 1
ATOM 2510 O O . LYS A 1 306 ? -21.636 -0.008 3.958 1.00 66.12 306 LYS A O 1
ATOM 2515 N N . ASP A 1 307 ? -23.829 -0.092 4.504 1.00 71.25 307 ASP A N 1
ATOM 2516 C CA . ASP A 1 307 ? -24.332 0.414 3.235 1.00 71.25 307 ASP A CA 1
ATOM 2517 C C . ASP A 1 307 ? -23.907 1.867 3.039 1.00 71.25 307 ASP A C 1
ATOM 2519 O O . ASP A 1 307 ? -23.350 2.207 1.998 1.00 71.25 307 ASP A O 1
ATOM 2523 N N . ILE A 1 308 ? -24.028 2.702 4.078 1.00 70.62 308 ILE A N 1
ATOM 2524 C CA . ILE A 1 308 ? -23.618 4.112 4.029 1.00 70.62 308 ILE A CA 1
ATOM 2525 C C . ILE A 1 308 ? -22.116 4.235 3.758 1.00 70.62 308 ILE A C 1
ATOM 2527 O O . ILE A 1 308 ? -21.701 4.981 2.871 1.00 70.62 308 ILE A O 1
ATOM 2531 N N . CYS A 1 309 ? -21.271 3.499 4.483 1.00 65.88 309 CYS A N 1
ATOM 2532 C CA . CYS A 1 309 ? -19.827 3.586 4.280 1.00 65.88 309 CYS A CA 1
ATOM 2533 C C . CYS A 1 309 ? -19.393 3.016 2.925 1.00 65.88 309 CYS A C 1
ATOM 2535 O O . CYS A 1 309 ? -18.486 3.570 2.305 1.00 65.88 309 CYS A O 1
ATOM 2537 N N . PHE A 1 310 ? -20.049 1.961 2.435 1.00 68.50 310 PHE A N 1
ATOM 2538 C CA . PHE A 1 310 ? -19.802 1.437 1.094 1.00 68.50 310 PHE A CA 1
ATOM 2539 C C . PHE A 1 310 ? -20.186 2.450 0.009 1.00 68.50 310 PHE A C 1
ATOM 2541 O O . PHE A 1 310 ? -19.370 2.731 -0.868 1.00 68.50 310 PHE A O 1
ATOM 2548 N N . LEU A 1 311 ? -21.369 3.066 0.108 1.00 73.12 311 LEU A N 1
ATOM 2549 C CA . LEU A 1 311 ? -21.837 4.110 -0.809 1.00 73.12 311 LEU A CA 1
ATOM 2550 C C . LEU A 1 311 ? -20.922 5.339 -0.814 1.00 73.12 311 LEU A C 1
ATOM 2552 O O . LEU A 1 311 ? -20.620 5.860 -1.884 1.00 73.12 311 LEU A O 1
ATOM 2556 N N . VAL A 1 312 ? -20.435 5.780 0.350 1.00 71.44 312 VAL A N 1
ATOM 2557 C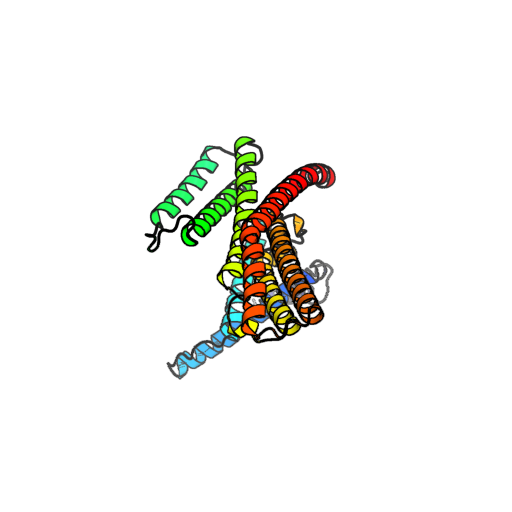 CA . VAL A 1 312 ? -19.507 6.921 0.457 1.00 71.44 312 VAL A CA 1
ATOM 2558 C C . VAL A 1 312 ? -18.139 6.598 -0.147 1.00 71.44 312 VAL A C 1
ATOM 2560 O O . VAL A 1 312 ? -17.560 7.415 -0.859 1.00 71.44 312 VAL A O 1
ATOM 2563 N N . VAL A 1 313 ? -17.606 5.401 0.104 1.00 68.00 313 VAL A N 1
ATOM 2564 C CA . VAL A 1 313 ? -16.329 4.972 -0.486 1.00 68.00 313 VAL A CA 1
ATOM 2565 C C . VAL A 1 313 ? -16.457 4.811 -2.000 1.00 68.00 313 VAL A C 1
ATOM 2567 O O . VAL A 1 313 ? -15.558 5.218 -2.735 1.00 68.00 313 VAL A O 1
ATOM 2570 N N . LEU A 1 314 ? -17.566 4.242 -2.477 1.00 70.88 314 LEU A N 1
ATOM 2571 C CA . LEU A 1 314 ? -17.835 4.069 -3.899 1.00 70.88 314 LEU A CA 1
ATOM 2572 C C . LEU A 1 314 ? -18.003 5.421 -4.602 1.00 70.88 314 LEU A C 1
ATOM 2574 O O . LEU A 1 314 ? -17.349 5.648 -5.618 1.00 70.88 314 LEU A O 1
ATOM 2578 N N . SER A 1 315 ? -18.812 6.329 -4.048 1.00 70.00 315 SER A N 1
ATOM 2579 C CA . SER A 1 315 ? -19.052 7.659 -4.622 1.00 70.00 315 SER A CA 1
ATOM 2580 C C . SER A 1 315 ? -17.794 8.522 -4.642 1.00 70.00 315 SER A C 1
ATOM 2582 O O . SER A 1 315 ? -17.559 9.267 -5.589 1.00 70.00 315 SER A O 1
ATOM 2584 N N . ALA A 1 316 ? -16.928 8.392 -3.642 1.00 66.06 316 ALA A N 1
ATOM 2585 C CA . ALA A 1 316 ? -15.668 9.108 -3.640 1.00 66.06 316 ALA A CA 1
ATOM 2586 C C . ALA A 1 316 ? -14.612 8.481 -4.553 1.00 66.06 316 ALA A C 1
ATOM 2588 O O . ALA A 1 316 ? -13.825 9.212 -5.149 1.00 66.06 316 ALA A O 1
ATOM 2589 N N . ALA A 1 317 ? -14.589 7.153 -4.704 1.00 64.19 317 ALA A N 1
ATOM 2590 C CA . ALA A 1 317 ? -13.722 6.496 -5.679 1.00 64.19 317 ALA A CA 1
ATOM 2591 C C . ALA A 1 317 ? -14.104 6.898 -7.113 1.00 64.19 317 ALA A C 1
ATOM 2593 O O . ALA A 1 317 ? -13.223 7.195 -7.923 1.00 64.19 317 ALA A O 1
ATOM 2594 N N . THR A 1 318 ? -15.404 6.983 -7.417 1.00 66.00 318 THR A N 1
ATOM 2595 C CA . THR A 1 318 ? -15.892 7.459 -8.719 1.00 66.00 318 THR A CA 1
ATOM 2596 C C . THR A 1 318 ? -15.641 8.954 -8.907 1.00 66.00 318 THR A C 1
ATOM 2598 O O . THR A 1 318 ? -15.117 9.341 -9.951 1.00 66.00 318 THR A O 1
ATOM 2601 N N . LEU A 1 319 ? -15.904 9.787 -7.893 1.00 66.94 319 LEU A N 1
ATOM 2602 C CA . LEU A 1 319 ? -15.623 11.225 -7.932 1.00 66.94 319 LEU A CA 1
ATOM 2603 C C . LEU A 1 319 ? -14.131 11.503 -8.125 1.00 66.94 319 LEU A C 1
ATOM 2605 O O . LEU A 1 319 ? -13.765 12.329 -8.952 1.00 66.94 319 LEU A O 1
ATOM 2609 N N . TYR A 1 320 ? -13.254 10.801 -7.412 1.00 63.75 320 TYR A N 1
ATOM 2610 C CA . TYR A 1 320 ? -11.811 10.999 -7.518 1.00 63.75 320 TYR A CA 1
ATOM 2611 C C . TYR A 1 320 ? -11.251 10.460 -8.843 1.00 63.75 320 TYR A C 1
ATOM 2613 O O . TYR A 1 320 ? -10.373 11.087 -9.429 1.00 63.75 320 TYR A O 1
ATOM 2621 N N . SER A 1 321 ? -11.791 9.358 -9.379 1.00 60.88 321 SER A N 1
ATOM 2622 C CA . SER A 1 321 ? -11.466 8.889 -10.738 1.00 60.88 321 SER A CA 1
ATOM 2623 C C . SER A 1 321 ? -11.902 9.908 -11.802 1.00 60.88 321 SER A C 1
ATOM 2625 O O . SER A 1 321 ? -11.143 10.224 -12.719 1.00 60.88 321 SER A O 1
ATOM 2627 N N . HIS A 1 322 ? -13.082 10.513 -11.632 1.00 63.28 322 HIS A N 1
ATOM 2628 C CA . HIS A 1 322 ? -13.580 11.577 -12.502 1.00 63.28 322 HIS A CA 1
ATOM 2629 C C . HIS A 1 322 ? -12.748 12.868 -12.389 1.00 63.28 322 HIS A C 1
ATOM 2631 O O . HIS A 1 322 ? -12.384 13.466 -13.402 1.00 63.28 322 HIS A O 1
ATOM 2637 N N . LEU A 1 323 ? -12.372 13.270 -11.171 1.00 59.31 323 LEU A N 1
ATOM 2638 C CA . LEU A 1 323 ? -11.485 14.406 -10.920 1.00 59.31 323 LEU A CA 1
ATOM 2639 C C . LEU A 1 323 ? -10.088 14.167 -11.488 1.00 59.31 323 LEU A C 1
ATOM 2641 O O . LEU A 1 323 ? -9.516 15.096 -12.043 1.00 59.31 323 LEU A O 1
ATOM 2645 N N . LEU A 1 324 ? -9.561 12.941 -11.418 1.00 56.47 324 LEU A N 1
ATOM 2646 C CA . LEU A 1 324 ? -8.312 12.559 -12.076 1.00 56.47 324 LEU A CA 1
ATOM 2647 C C . LEU A 1 324 ? -8.414 12.594 -13.598 1.00 56.47 324 LEU A C 1
ATOM 2649 O O . LEU A 1 324 ? -7.421 12.878 -14.245 1.00 56.47 324 LEU A O 1
ATOM 2653 N N . HIS A 1 325 ? -9.575 12.319 -14.192 1.00 54.81 325 HIS A N 1
ATOM 2654 C CA . HIS A 1 325 ? -9.771 12.480 -15.634 1.00 54.81 325 HIS A CA 1
ATOM 2655 C C . HIS A 1 325 ? -9.782 13.963 -16.029 1.00 54.81 325 HIS A C 1
ATOM 2657 O O . HIS A 1 325 ? -9.074 14.370 -16.949 1.00 54.81 325 HIS A O 1
ATOM 2663 N N . LYS A 1 326 ? -10.532 14.789 -15.288 1.00 53.81 326 LYS A N 1
ATOM 2664 C CA . LYS A 1 326 ? -10.598 16.241 -15.506 1.00 53.81 326 LYS A CA 1
ATOM 2665 C C . LYS A 1 326 ? -9.242 16.909 -15.266 1.00 53.81 326 LYS A C 1
ATOM 2667 O O . LYS A 1 326 ? -8.822 17.756 -16.051 1.00 53.81 326 LYS A O 1
ATOM 2672 N N . SER A 1 327 ? -8.537 16.490 -14.215 1.00 46.69 327 SER A N 1
ATOM 2673 C CA . SER A 1 327 ? -7.202 16.978 -13.901 1.00 46.69 327 SER A CA 1
ATOM 2674 C C . SER A 1 327 ? -6.161 16.398 -14.838 1.00 46.69 327 SER A C 1
ATOM 2676 O O . SER A 1 327 ? -5.322 17.164 -15.251 1.00 46.69 327 SER A O 1
ATOM 2678 N N . ALA A 1 328 ? -6.218 15.139 -15.280 1.00 46.03 328 ALA A N 1
ATOM 2679 C CA . ALA A 1 328 ? -5.293 14.613 -16.288 1.00 46.03 328 ALA A CA 1
ATOM 2680 C C . ALA A 1 328 ? -5.452 15.311 -17.643 1.00 46.03 328 ALA A C 1
ATOM 2682 O O . ALA A 1 328 ? -4.446 15.510 -18.307 1.00 46.03 328 ALA A O 1
ATOM 2683 N N . TYR A 1 329 ? -6.651 15.758 -18.031 1.00 41.94 329 TYR A N 1
ATOM 2684 C CA . TYR A 1 329 ? -6.819 16.634 -19.198 1.00 41.94 329 TYR A CA 1
ATOM 2685 C C . TYR A 1 329 ? -6.166 18.010 -18.974 1.00 41.94 329 TYR A C 1
ATOM 2687 O O . TYR A 1 329 ? -5.436 18.492 -19.837 1.00 41.94 329 TYR A O 1
ATOM 2695 N N . LEU A 1 330 ? -6.338 18.611 -17.788 1.00 35.28 330 LEU A N 1
ATOM 2696 C CA . LEU A 1 330 ? -5.681 19.876 -17.421 1.00 35.28 330 LEU A CA 1
ATOM 2697 C C . LEU A 1 330 ? -4.151 19.743 -17.258 1.00 35.28 330 LEU A C 1
ATOM 2699 O O . LEU A 1 330 ? -3.409 20.651 -17.617 1.00 35.28 330 LEU A O 1
ATOM 2703 N N . PHE A 1 331 ? -3.677 18.615 -16.728 1.00 34.06 331 PHE A N 1
ATOM 2704 C CA . PHE A 1 331 ? -2.292 18.302 -16.355 1.00 34.06 331 PHE A CA 1
ATOM 2705 C C . PHE A 1 331 ? -1.510 17.758 -17.557 1.00 34.06 331 PHE A C 1
ATOM 2707 O O . PHE A 1 331 ? -0.322 18.028 -17.695 1.00 34.06 331 PHE A O 1
ATOM 2714 N N . SER A 1 332 ? -2.177 17.063 -18.485 1.00 34.22 332 SER A N 1
ATOM 2715 C CA . SER A 1 332 ? -1.631 16.729 -19.804 1.00 34.22 332 SER A CA 1
ATOM 2716 C C . SER A 1 332 ? -1.455 17.991 -20.653 1.00 34.22 332 SER A C 1
ATOM 2718 O O . SER A 1 332 ? -0.400 18.139 -21.265 1.00 34.22 332 SER A O 1
ATOM 2720 N N . LEU A 1 333 ? -2.386 18.958 -20.604 1.00 32.66 333 LEU A N 1
ATOM 2721 C CA . LEU A 1 333 ? -2.200 20.246 -21.291 1.00 32.66 333 LEU A CA 1
ATOM 2722 C C . LEU A 1 333 ? -1.101 21.128 -20.671 1.00 32.66 333 LEU A C 1
ATOM 2724 O O . LEU A 1 333 ? -0.455 21.878 -21.399 1.00 32.66 333 LEU A O 1
ATOM 2728 N N . THR A 1 334 ? -0.881 21.060 -19.353 1.00 34.09 334 THR A N 1
ATOM 2729 C CA . THR A 1 334 ? 0.073 21.952 -18.661 1.00 34.09 334 THR A CA 1
ATOM 2730 C C . THR A 1 334 ? 1.474 21.371 -18.463 1.00 34.09 334 THR A C 1
ATOM 2732 O O . THR A 1 334 ? 2.411 22.153 -18.339 1.00 34.09 334 THR A O 1
ATOM 2735 N N . PHE A 1 335 ? 1.667 20.045 -18.473 1.00 32.34 335 PHE A N 1
ATOM 2736 C CA . PHE A 1 335 ? 2.980 19.433 -18.197 1.00 32.34 335 PHE A CA 1
ATOM 2737 C C . PHE A 1 335 ? 3.593 18.616 -19.342 1.00 32.34 335 PHE A C 1
ATOM 2739 O O . PHE A 1 335 ? 4.793 18.359 -19.292 1.00 32.34 335 PHE A O 1
ATOM 2746 N N . PHE A 1 336 ? 2.827 18.226 -20.369 1.00 31.23 336 PHE A N 1
ATOM 2747 C CA . PHE A 1 336 ? 3.371 17.561 -21.569 1.00 31.23 336 PHE A CA 1
ATOM 2748 C C . PHE A 1 336 ? 3.715 18.534 -22.708 1.00 31.23 336 PHE A C 1
ATOM 2750 O O . PHE A 1 336 ? 4.175 18.109 -23.764 1.00 31.23 336 PHE A O 1
ATOM 2757 N N . LYS A 1 337 ? 3.558 19.845 -22.482 1.00 27.84 337 LYS A N 1
ATOM 2758 C CA . LYS A 1 337 ? 4.104 20.900 -23.342 1.00 27.84 337 LYS A CA 1
ATOM 2759 C C . LYS A 1 337 ? 5.442 21.402 -22.780 1.00 27.84 337 LYS A C 1
ATOM 2761 O O . LYS A 1 337 ? 5.570 22.569 -22.420 1.00 27.84 337 LYS A O 1
ATOM 2766 N N . ARG A 1 338 ? 6.420 20.502 -22.659 1.00 29.33 338 ARG A N 1
ATOM 2767 C CA . ARG A 1 338 ? 7.845 20.850 -22.668 1.00 29.33 338 ARG A CA 1
ATOM 2768 C C . ARG A 1 338 ? 8.708 19.658 -23.032 1.00 29.33 338 ARG A C 1
ATOM 2770 O O . ARG A 1 338 ? 8.497 18.588 -22.418 1.00 29.33 338 ARG A O 1
#

Sequence (338 aa):
MSGQKKSENFQIWDKLTDIFDGGPRNLLNYLHPGQIVLLVIFAISLLGSLLIGMFTLRKFIKDRNVQAPSRLTELCWNTTQLGLIFTFIVLCDTGKIGWITQNAYSWPRFVTLIGIFLLLGLLTVRKNTKPDLLDVNITTEIKGWMQVSILVYHYINAYNVLPIFIVIRLFVTMYVTLSAYGHFCYFWKKNYLQGDEMLKHSICKRAWICLKQIIYRYIQVLFRMNFLVILLCVVFRKTYMKYYFVPLITTAYTLSAATMTVWVLLLFFLESSCSQHLKTMNVSASNSSVRGQVKAVRNFVELYRKDICFLVVLSAATLYSHLLHKSAYLFSLTFFKR

InterPro domains:
  IPR012419 Cas1p, 10 TM acyl transferase domain [PF07779] (65-263)

Radius of gyration: 28.52 Å; chains: 1; bounding box: 95×48×70 Å

Foldseek 3Di:
DVVVVVVVVVVVVVVVCCCVPDHPPVPVVVADPLLVVLVVQLVVLVVVLVVVVVVQVVCCVVPVDRDDDDPSNVVSVVSNVVVVVLVVVVCVVVVVPDDPDPQAADPVQLCVQLVVVVVVVVVPDDDDPDDDVDDPVVLVVLLVSLVSLLVSCVVNVVCVPVVSVVVNLVSLLVNLLSLLLVVVVVLVVVPLPPPPVLVPDDLVVSLVVSLVVLVVVLVVVLCVLCVVLVVVCSSVVHDSCVVVSSVLSNVLNVLSSVLVNVLSVVLSVVLVVLVVVVVVVPPPDDPVVSVVVNVVVVVVSVVCSSVVSSVSSSVVSVVVSVVCVVVCVVCCVVPVPD

Organism: Schistocephalus solidus (NCBI:txid70667)

Secondary structure (DSSP, 8-state):
-HHHHHHHHHHHHHHHHHHHTT-TT-HHHHS-HHHHHHHHHHHHHHHHHHHHHHHHHHHHHHH---PPPPHHHHHHHHHHHHHHHHHHHHHHHTTSSS--------HHHHHHHHHHHHHHHHHT----SS--TT-HHHHHHHHHHHHHHHHHHHHTTGGG-HHHHHHHHHHHHHHHHHHHHHHHHHHHHTTTTT-HHHHTS-HHHHHHHHHHHHHHHHHHHHHHHHHHHHHHHHHHT--GGGGTHHHHHHHHHHHHHHHHHHHHHHHHHHHHHHHHHHHHTT----HHHHHHHHHHHHHHHHHHHHHHHHHHHHHHHHHHHHHHHHHHHHHHHHHS--